Protein AF-0000000071492376 (afdb_homodimer)

Secondary structure (DSSP, 8-state):
----------------------BPPPEEEEEETT--EEE-----SS-EEEEEEEETTEEEEEEE--BTTBPPEEEESSGGGTTTEE--STT--EEE-S--GGG-EEEEEEEEETT-SS-EEEEEEEEEE----SS--------------SS------THHHHTTSTT--/----------------------BPPPEEEEEETT--EEE-----SS-EEEEEEEETTEEEEEEE--BTTBPPEEEESSGGGTTTEE--STT--EEE-S--GGG-EEEEEEEEETT-SS-EEEEEEEEEE----SS--------------SS------THHHHTTSTT--

Solvent-accessible surface area (backbone atoms only — not comparable to full-atom values): 20618 Å² total; per-residue (Å²): 133,82,78,76,76,76,77,77,76,76,78,75,72,75,71,74,69,75,67,72,63,55,63,50,74,76,40,80,44,74,32,41,54,60,33,60,41,75,47,87,48,86,76,68,101,51,75,58,35,19,40,37,35,26,48,71,90,40,71,46,36,42,30,34,60,59,50,95,91,42,76,57,46,74,46,52,31,44,62,89,43,53,88,29,56,43,58,92,51,95,58,61,29,42,34,44,36,67,33,44,67,85,64,40,43,44,36,36,40,36,41,27,31,78,89,42,93,56,44,42,33,42,36,33,38,38,44,46,38,71,74,53,57,87,82,77,50,76,75,80,70,73,76,70,82,66,75,62,71,87,74,84,81,74,75,81,66,75,61,72,74,62,57,71,68,63,70,67,128,132,85,77,76,77,76,78,78,76,76,77,76,73,77,72,72,67,73,68,71,64,55,63,50,73,77,41,81,46,75,31,41,54,61,33,60,42,74,47,88,46,87,75,68,94,58,71,59,36,19,40,37,34,26,47,70,89,41,71,46,36,43,31,33,62,59,50,95,90,41,77,57,48,74,46,53,30,45,62,90,44,52,89,30,55,43,59,93,51,96,56,62,28,41,34,44,37,65,33,44,67,84,65,39,44,44,37,35,40,38,39,28,31,77,89,44,94,55,43,41,32,42,38,32,39,38,44,44,38,72,74,52,59,85,85,76,50,76,80,78,72,75,77,70,82,63,77,61,73,87,70,85,82,75,77,82,70,76,62,73,72,63,59,71,70,64,71,69,130

Radius of gyration: 29.17 Å; Cα contacts (8 Å, |Δi|>4): 535; chains: 2; bounding box: 94×98×70 Å

Nearest PDB structures (foldseek):
  2pkd-assembly3_D  TM=8.563E-01  e=1.181E-10  Homo sapiens
  2ptu-assembly1_A  TM=7.817E-01  e=6.163E-07  Mus musculus
  5a2f-assembly1_A  TM=7.966E-01  e=3.540E-06  Homo sapiens
  6vrr-assembly1_A  TM=7.339E-01  e=1.060E-06  Homo sapiens
  8tgo-assembly1_C  TM=6.264E-01  e=3.899E-04  Homo sapiens

Organism: Tursiops truncatus (NCBI:txid9739)

Foldseek 3Di:
DPPPPPPPPPPPPPPVPLDPQAEDDEAEAEAEAQFKDWADADDDPAPWQKKWKDFPHHTAKIWGADDDPRHIDIDGPDPVQPVQWDQPDSRRTTMGGNDDQVSFGKMKMWIDGPVHPGTHMYMYGYGYDYPPDPDCPPCPPPPPPCPPDPDDPPPPPPVPVPPVPPPPD/DPPPPPPPPPPPPPPPPLDPQAEDDEAEAEAEAQFKDWADADDDPAPWQKKWKDFPHHTAKIWGADDDPRHIDIDGPDPVQPVQWDQPDSRRTTMGGNDDQVSFGKMKMWTDGPVHPGTHMYMYGYGYDYPPPPDCPPCPPPPPPCPPDPDDPPPPDPPPPPPPPPPPD

Sequence (338 aa):
MLSSTACFTFIFLLCQLTGPAACGVLKKLVGALGGSVNFPLNLSADPIDSIIWVFNTTTLVTIQPKLADKKALIIVTQHRNKERVNFPHEGYSLKLSKLKKNDSGVYRVEIHSSTLQDPLTQEYELRVYEHCTRGKCSKYTLFHCANTPKGGEIPLTAHVARHTKEIYPMLSSTACFTFIFLLCQLTGPAACGVLKKLVGALGGSVNFPLNLSADPIDSIIWVFNTTTLVTIQPKLADKKALIIVTQHRNKERVNFPHEGYSLKLSKLKKNDSGVYRVEIHSSTLQDPLTQEYELRVYEHCTRGKCSKYTLFHCANTPKGGEIPLTAHVARHTKEIYP

InterPro domains:
  IPR013106 Immunoglobulin V-set domain [PF07686] (29-128)
  IPR013783 Immunoglobulin-like fold [G3DSA:2.60.40.10] (25-131)
  IPR015631 CD2/SLAM family receptor [PTHR12080] (12-146)
  IPR036179 Immunoglobulin-like domain superfamily [SSF48726] (27-130)

Structure (mmCIF, N/CA/C/O backbone):
data_AF-0000000071492376-model_v1
#
loop_
_entity.id
_entity.type
_entity.pdbx_description
1 polymer 'SLAM family member 7 isoform X3'
#
loop_
_atom_site.group_PDB
_atom_site.id
_atom_site.type_symbol
_atom_site.label_atom_id
_atom_site.label_alt_id
_atom_site.label_comp_id
_atom_site.label_asym_id
_atom_site.label_entity_id
_atom_site.label_seq_id
_atom_site.pdbx_PDB_ins_code
_atom_site.Cartn_x
_atom_site.Cartn_y
_atom_site.Cartn_z
_atom_site.occupancy
_atom_site.B_iso_or_equiv
_atom_site.auth_seq_id
_atom_site.auth_comp_id
_atom_site.auth_asym_id
_atom_site.auth_atom_id
_atom_site.pdbx_PDB_model_num
ATOM 1 N N . MET A 1 1 ? -48.375 -24.734 -42.438 1 34.66 1 MET A N 1
ATOM 2 C CA . MET A 1 1 ? -47.375 -23.688 -42.406 1 34.66 1 MET A CA 1
ATOM 3 C C . MET A 1 1 ? -47.062 -23.297 -40.938 1 34.66 1 MET A C 1
ATOM 5 O O . MET A 1 1 ? -47.969 -22.812 -40.25 1 34.66 1 MET A O 1
ATOM 9 N N . LEU A 1 2 ? -46.25 -24.141 -40.281 1 42.12 2 LEU A N 1
ATOM 10 C CA . LEU A 1 2 ? -45.781 -24.078 -38.906 1 42.12 2 LEU A CA 1
ATOM 11 C C . LEU A 1 2 ? -45.094 -22.75 -38.625 1 42.12 2 LEU A C 1
ATOM 13 O O . LEU A 1 2 ? -44.156 -22.375 -39.312 1 42.12 2 LEU A O 1
ATOM 17 N N . SER A 1 3 ? -45.812 -21.734 -38.219 1 48.62 3 SER A N 1
ATOM 18 C CA . SER A 1 3 ? -45.312 -20.422 -37.781 1 48.62 3 SER A CA 1
ATOM 19 C C . SER A 1 3 ? -44.281 -20.578 -36.688 1 48.62 3 SER A C 1
ATOM 21 O O . SER A 1 3 ? -44.562 -21.172 -35.625 1 48.62 3 SER A O 1
ATOM 23 N N . SER A 1 4 ? -43.031 -20.875 -37.062 1 48.97 4 SER A N 1
ATOM 24 C CA . SER A 1 4 ? -41.906 -20.875 -36.156 1 48.97 4 SER A CA 1
ATOM 25 C C . SER A 1 4 ? -41.812 -19.578 -35.375 1 48.97 4 SER A C 1
ATOM 27 O O . SER A 1 4 ? -41.688 -18.5 -35.938 1 48.97 4 SER A O 1
ATOM 29 N N . THR A 1 5 ? -42.594 -19.438 -34.312 1 50.69 5 THR A N 1
ATOM 30 C CA . THR A 1 5 ? -42.375 -18.344 -33.375 1 50.69 5 THR A CA 1
ATOM 31 C C . THR A 1 5 ? -40.938 -18.312 -32.875 1 50.69 5 THR A C 1
ATOM 33 O O . THR A 1 5 ? -40.469 -19.266 -32.281 1 50.69 5 THR A O 1
ATOM 36 N N . ALA A 1 6 ? -40 -17.688 -33.625 1 48.97 6 ALA A N 1
ATOM 37 C CA . ALA A 1 6 ? -38.656 -17.391 -33.188 1 48.97 6 ALA A CA 1
ATOM 38 C C . ALA A 1 6 ? -38.656 -16.656 -31.844 1 48.97 6 ALA A C 1
ATOM 40 O O . ALA A 1 6 ? -39.25 -15.594 -31.703 1 48.97 6 ALA A O 1
ATOM 41 N N . CYS A 1 7 ? -38.688 -17.406 -30.719 1 47.62 7 CYS A N 1
ATOM 42 C CA . CYS A 1 7 ? -38.469 -16.844 -29.391 1 47.62 7 CYS A CA 1
ATOM 43 C C . CYS A 1 7 ? -37.188 -16.031 -29.344 1 47.62 7 CYS A C 1
ATOM 45 O O . CYS A 1 7 ? -36.094 -16.547 -29.562 1 47.62 7 CYS A O 1
ATOM 47 N N . PHE A 1 8 ? -37.156 -14.734 -29.75 1 45.72 8 PHE A N 1
ATOM 48 C CA . PHE A 1 8 ? -36.094 -13.797 -29.516 1 45.72 8 PHE A CA 1
ATOM 49 C C . PHE A 1 8 ? -35.688 -13.797 -28.047 1 45.72 8 PHE A C 1
ATOM 51 O O . PHE A 1 8 ? -36.406 -13.312 -27.188 1 45.72 8 PHE A O 1
ATOM 58 N N . THR A 1 9 ? -34.938 -14.82 -27.625 1 48.5 9 THR A N 1
ATOM 59 C CA . THR A 1 9 ? -34.312 -14.719 -26.312 1 48.5 9 THR A CA 1
ATOM 60 C C . THR A 1 9 ? -33.469 -13.461 -26.219 1 48.5 9 THR A C 1
ATOM 62 O O . THR A 1 9 ? -32.562 -13.258 -27.031 1 48.5 9 THR A O 1
ATOM 65 N N . PHE A 1 10 ? -33.969 -12.312 -25.766 1 44.69 10 PHE A N 1
ATOM 66 C CA . PHE A 1 10 ? -33.219 -11.141 -25.359 1 44.69 10 PHE A CA 1
ATOM 67 C C . PHE A 1 10 ? -32.094 -11.516 -24.391 1 44.69 10 PHE A C 1
ATOM 69 O O . PHE A 1 10 ? -32.375 -11.938 -23.266 1 44.69 10 PHE A O 1
ATOM 76 N N . ILE A 1 11 ? -30.938 -11.906 -24.891 1 48.88 11 ILE A N 1
ATOM 77 C CA . ILE A 1 11 ? -29.75 -12.031 -24.062 1 48.88 11 ILE A CA 1
ATOM 78 C C . ILE A 1 11 ? -29.484 -10.703 -23.344 1 48.88 11 ILE A C 1
ATOM 80 O O . ILE A 1 11 ? -29.172 -9.695 -23.984 1 48.88 11 ILE A O 1
ATOM 84 N N . PHE A 1 12 ? -30.203 -10.359 -22.266 1 43.66 12 PHE A N 1
ATOM 85 C CA . PHE A 1 12 ? -29.781 -9.297 -21.375 1 43.66 12 PHE A CA 1
ATOM 86 C C . PHE A 1 12 ? -28.312 -9.445 -20.984 1 43.66 12 PHE A C 1
ATOM 88 O O . PHE A 1 12 ? -27.969 -10.328 -20.203 1 43.66 12 PHE A O 1
ATOM 95 N N . LEU A 1 13 ? -27.406 -9.039 -21.906 1 46.25 13 LEU A N 1
ATOM 96 C CA . LEU A 1 13 ? -26.047 -8.805 -21.438 1 46.25 13 LEU A CA 1
ATOM 97 C C . LEU A 1 13 ? -26.031 -7.859 -20.25 1 46.25 13 LEU A C 1
ATOM 99 O O . LEU A 1 13 ? -26.344 -6.676 -20.375 1 46.25 13 LEU A O 1
ATOM 103 N N . LEU A 1 14 ? -26.359 -8.281 -19.062 1 44.62 14 LEU A N 1
ATOM 104 C CA . LEU A 1 14 ? -26.047 -7.512 -17.859 1 44.62 14 LEU A CA 1
ATOM 105 C C . LEU A 1 14 ? -24.672 -6.875 -17.969 1 44.62 14 LEU A C 1
ATOM 107 O O . LEU A 1 14 ? -23.656 -7.551 -17.797 1 44.62 14 LEU A O 1
ATOM 111 N N . CYS A 1 15 ? -24.453 -5.934 -18.922 1 42.88 15 CYS A N 1
ATOM 112 C CA . CYS A 1 15 ? -23.281 -5.078 -18.719 1 42.88 15 CYS A CA 1
ATOM 113 C C . CYS A 1 15 ? -23.172 -4.621 -17.281 1 42.88 15 CYS A C 1
ATOM 115 O O . CYS A 1 15 ? -23.984 -3.82 -16.812 1 42.88 15 CYS A O 1
ATOM 117 N N . GLN A 1 16 ? -22.828 -5.441 -16.359 1 42.94 16 GLN A N 1
ATOM 118 C CA . GLN A 1 16 ? -22.406 -4.875 -15.07 1 42.94 16 GLN A CA 1
ATOM 119 C C . GLN A 1 16 ? -21.547 -3.631 -15.273 1 42.94 16 GLN A C 1
ATOM 121 O O . GLN A 1 16 ? -20.406 -3.729 -15.703 1 42.94 16 GLN A O 1
ATOM 126 N N . LEU A 1 17 ? -22.062 -2.557 -15.758 1 40.53 17 LEU A N 1
ATOM 127 C CA . LEU A 1 17 ? -21.359 -1.288 -15.562 1 40.53 17 LEU A CA 1
ATOM 128 C C . LEU A 1 17 ? -20.75 -1.206 -14.172 1 40.53 17 LEU A C 1
ATOM 130 O O . LEU A 1 17 ? -21.484 -1.079 -13.18 1 40.53 17 LEU A O 1
ATOM 134 N N . THR A 1 18 ? -19.688 -1.974 -13.867 1 46.44 18 THR A N 1
ATOM 135 C CA . THR A 1 18 ? -18.969 -1.556 -12.672 1 46.44 18 THR A CA 1
ATOM 136 C C . THR A 1 18 ? -18.984 -0.036 -12.539 1 46.44 18 THR A C 1
ATOM 138 O O . THR A 1 18 ? -18.594 0.681 -13.461 1 46.44 18 THR A O 1
ATOM 141 N N . GLY A 1 19 ? -19.969 0.499 -11.992 1 46.56 19 GLY A N 1
ATOM 142 C CA . GLY A 1 19 ? -19.953 1.917 -11.664 1 46.56 19 GLY A CA 1
ATOM 143 C C . GLY A 1 19 ? -18.578 2.441 -11.32 1 46.56 19 GLY A C 1
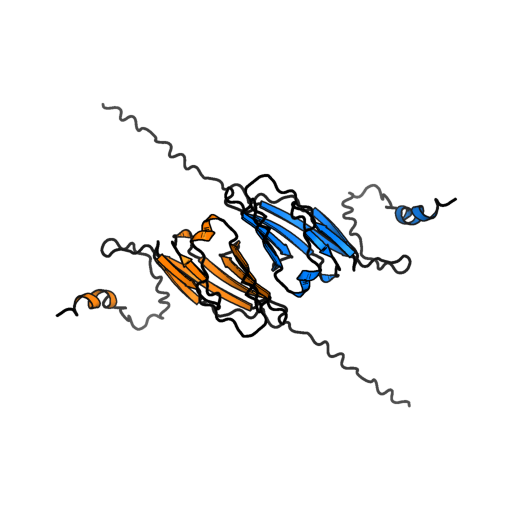ATOM 144 O O . GLY A 1 19 ? -17.672 1.668 -10.969 1 46.56 19 GLY A O 1
ATOM 145 N N . PRO A 1 20 ? -18.141 3.615 -11.836 1 49.91 20 PRO A N 1
ATOM 146 C CA . PRO A 1 20 ? -16.844 4.25 -11.594 1 49.91 20 PRO A CA 1
ATOM 147 C C . PRO A 1 20 ? -16.406 4.145 -10.133 1 49.91 20 PRO A C 1
ATOM 149 O O . PRO A 1 20 ? -17.25 4.059 -9.234 1 49.91 20 PRO A O 1
ATOM 152 N N . ALA A 1 21 ? -15.18 3.68 -9.867 1 61.19 21 ALA A N 1
ATOM 153 C CA . ALA A 1 21 ? -14.562 3.916 -8.57 1 61.19 21 ALA A CA 1
ATOM 154 C C . ALA A 1 21 ? -15.062 5.219 -7.953 1 61.19 21 ALA A C 1
ATOM 156 O O . ALA A 1 21 ? -15.141 6.246 -8.633 1 61.19 21 ALA A O 1
ATOM 157 N N . ALA A 1 22 ? -16.031 5.117 -7 1 75.31 22 ALA A N 1
ATOM 158 C CA . ALA A 1 22 ? -16.609 6.285 -6.336 1 75.31 22 ALA A CA 1
ATOM 159 C C . ALA A 1 22 ? -15.516 7.141 -5.695 1 75.31 22 ALA A C 1
ATOM 161 O O . ALA A 1 22 ? -14.766 6.664 -4.84 1 75.31 22 ALA A O 1
ATOM 162 N N . CYS A 1 23 ? -15.109 8.203 -6.418 1 79.5 23 CYS A N 1
ATOM 163 C CA . CYS A 1 23 ? -14.148 9.172 -5.91 1 79.5 23 CYS A CA 1
ATOM 164 C C . CYS A 1 23 ? -14.859 10.406 -5.355 1 79.5 23 CYS A C 1
ATOM 166 O O . CYS A 1 23 ? -15.719 10.984 -6.023 1 79.5 23 CYS A O 1
ATOM 168 N N . GLY A 1 24 ? -14.586 10.656 -4.059 1 85.38 24 GLY A N 1
ATOM 169 C CA . GLY A 1 24 ? -15.117 11.867 -3.447 1 85.38 24 GLY A CA 1
ATOM 170 C C . GLY A 1 24 ? -14.57 13.141 -4.059 1 85.38 24 GLY A C 1
ATOM 171 O O . GLY A 1 24 ? -13.609 13.102 -4.828 1 85.38 24 GLY A O 1
ATOM 172 N N . VAL A 1 25 ? -15.25 14.227 -3.791 1 90.56 25 VAL A N 1
ATOM 173 C CA . VAL A 1 25 ? -14.805 15.547 -4.227 1 90.56 25 VAL A CA 1
ATOM 174 C C . VAL A 1 25 ? -13.484 15.891 -3.553 1 90.56 25 VAL A C 1
ATOM 176 O O . VAL A 1 25 ? -13.273 15.586 -2.375 1 90.56 25 VAL A O 1
ATOM 179 N N . LEU A 1 26 ? -12.648 16.5 -4.316 1 96.5 26 LEU A N 1
ATOM 180 C CA . LEU A 1 26 ? -11.352 16.922 -3.801 1 96.5 26 LEU A CA 1
ATOM 181 C C . LEU A 1 26 ? -11.508 17.875 -2.627 1 96.5 26 LEU A C 1
ATOM 183 O O . LEU A 1 26 ? -12.266 18.859 -2.713 1 96.5 26 LEU A O 1
ATOM 187 N N . LYS A 1 27 ? -10.891 17.578 -1.521 1 97.31 27 LYS A N 1
ATOM 188 C CA . LYS A 1 27 ? -10.867 18.469 -0.354 1 97.31 27 LYS A CA 1
ATOM 189 C C . LYS A 1 27 ? -9.531 19.203 -0.248 1 97.31 27 LYS A C 1
ATOM 191 O O . LYS A 1 27 ? -8.469 18.594 -0.35 1 97.31 27 LYS A O 1
ATOM 196 N N . LYS A 1 28 ? -9.562 20.5 -0.079 1 97.5 28 LYS A N 1
ATOM 197 C CA . LYS A 1 28 ? -8.359 21.312 0.07 1 97.5 28 LYS A CA 1
ATOM 198 C C . LYS A 1 28 ? -8.039 21.562 1.543 1 97.5 28 LYS A C 1
ATOM 200 O O . LYS A 1 28 ? -8.922 21.891 2.328 1 97.5 28 LYS A O 1
ATOM 205 N N . LEU A 1 29 ? -6.773 21.391 1.893 1 98.44 29 LEU A N 1
ATOM 206 C CA . LEU A 1 29 ? -6.281 21.562 3.254 1 98.44 29 LEU A CA 1
ATOM 207 C C . LEU A 1 29 ? -5.078 22.5 3.275 1 98.44 29 LEU A C 1
ATOM 209 O O . LEU A 1 29 ? -4.328 22.594 2.299 1 98.44 29 LEU A O 1
ATOM 213 N N . VAL A 1 30 ? -4.98 23.234 4.359 1 97.06 30 VAL A N 1
ATOM 214 C CA . VAL A 1 30 ? -3.846 24.125 4.566 1 97.06 30 VAL A CA 1
ATOM 215 C C . VAL A 1 30 ? -3.191 23.828 5.914 1 97.06 30 VAL A C 1
ATOM 217 O O . VAL A 1 30 ? -3.881 23.609 6.91 1 97.06 30 VAL A O 1
ATOM 220 N N . GLY A 1 31 ? -1.856 23.734 5.859 1 96.94 31 GLY A N 1
ATOM 221 C CA . GLY A 1 31 ? -1.104 23.531 7.086 1 96.94 31 GLY A CA 1
ATOM 222 C C . GLY A 1 31 ? 0.075 24.469 7.23 1 96.94 31 GLY A C 1
ATOM 223 O O . GLY A 1 31 ? 0.606 24.969 6.234 1 96.94 31 GLY A O 1
ATOM 224 N N . ALA A 1 32 ? 0.455 24.719 8.516 1 95.94 32 ALA A N 1
ATOM 225 C CA . ALA A 1 32 ? 1.638 25.516 8.812 1 95.94 32 ALA A CA 1
ATOM 226 C C . ALA A 1 32 ? 2.865 24.641 9.016 1 95.94 32 ALA A C 1
ATOM 228 O O . ALA A 1 32 ? 2.773 23.562 9.609 1 95.94 32 ALA A O 1
ATOM 229 N N . LEU A 1 33 ? 3.998 25.219 8.539 1 96.62 33 LEU A N 1
ATOM 230 C CA . LEU A 1 33 ? 5.258 24.531 8.797 1 96.62 33 LEU A CA 1
ATOM 231 C C . LEU A 1 33 ? 5.406 24.203 10.281 1 96.62 33 LEU A C 1
ATOM 233 O O . LEU A 1 33 ? 5.145 25.047 11.133 1 96.62 33 LEU A O 1
ATOM 237 N N . GLY A 1 34 ? 5.742 22.938 10.586 1 96.81 34 GLY A N 1
ATOM 238 C CA . GLY A 1 34 ? 5.945 22.531 11.969 1 96.81 34 GLY A CA 1
ATOM 239 C C . GLY A 1 34 ? 4.652 22.172 12.672 1 96.81 34 GLY A C 1
ATOM 240 O O . GLY A 1 34 ? 4.68 21.594 13.766 1 96.81 34 GLY A O 1
ATOM 241 N N . GLY A 1 35 ? 3.496 22.453 12.094 1 97.31 35 GLY A N 1
ATOM 242 C CA . GLY A 1 35 ? 2.193 22.172 12.68 1 97.31 35 GLY A CA 1
ATOM 243 C C . GLY A 1 35 ? 1.648 20.812 12.289 1 97.31 35 GLY A C 1
ATOM 244 O O . GLY A 1 35 ? 2.412 19.906 11.961 1 97.31 35 GLY A O 1
ATOM 245 N N . SER A 1 36 ? 0.328 20.609 12.508 1 98.12 36 SER A N 1
ATOM 246 C CA . SER A 1 36 ? -0.341 19.359 12.164 1 98.12 36 SER A CA 1
ATOM 247 C C . SER A 1 36 ? -1.59 19.609 11.328 1 98.12 36 SER A C 1
ATOM 249 O O . SER A 1 36 ? -2.113 20.719 11.305 1 98.12 36 SER A O 1
ATOM 251 N N . VAL A 1 37 ? -1.961 18.672 10.57 1 98.44 37 VAL A N 1
ATOM 252 C CA . VAL A 1 37 ? -3.184 18.734 9.781 1 98.44 37 VAL A CA 1
ATOM 253 C C . VAL A 1 37 ? -3.945 17.422 9.891 1 98.44 37 VAL A C 1
ATOM 255 O O . VAL A 1 37 ? -3.338 16.359 9.992 1 98.44 37 VAL A O 1
ATOM 258 N N . ASN A 1 38 ? -5.301 17.484 9.898 1 98.44 38 ASN A N 1
ATOM 259 C CA . ASN A 1 38 ? -6.18 16.328 9.875 1 98.44 38 ASN A CA 1
ATOM 260 C C . ASN A 1 38 ? -6.777 16.109 8.492 1 98.44 38 ASN A C 1
ATOM 262 O O . ASN A 1 38 ? -7.211 17.047 7.836 1 98.44 38 ASN A O 1
ATOM 266 N N . PHE A 1 39 ? -6.711 14.93 8.055 1 98.38 39 PHE A N 1
ATOM 267 C CA . PHE A 1 39 ? -7.418 14.484 6.855 1 98.38 39 PHE A CA 1
ATOM 268 C C . PHE A 1 39 ? -8.688 13.734 7.227 1 98.38 39 PHE A C 1
ATOM 270 O O . PHE A 1 39 ? -8.648 12.539 7.531 1 98.38 39 PHE A O 1
ATOM 277 N N . PRO A 1 40 ? -9.812 14.43 7.156 1 96.94 40 PRO A N 1
ATOM 278 C CA . PRO A 1 40 ? -11.039 13.805 7.66 1 96.94 40 PRO A CA 1
ATOM 279 C C . PRO A 1 40 ? -11.508 12.648 6.785 1 96.94 40 PRO A C 1
ATOM 281 O O . PRO A 1 40 ? -11.492 12.75 5.555 1 96.94 40 PRO A O 1
ATOM 284 N N . LEU A 1 41 ? -11.82 11.57 7.426 1 95.12 41 LEU A N 1
ATOM 285 C CA . LEU A 1 41 ? -12.352 10.398 6.746 1 95.12 41 LEU A CA 1
ATOM 286 C C . LEU A 1 41 ? -13.68 9.977 7.352 1 95.12 41 LEU A C 1
ATOM 288 O O . LEU A 1 41 ? -13.797 9.836 8.57 1 95.12 41 LEU A O 1
ATOM 292 N N . ASN A 1 42 ? -14.688 9.906 6.496 1 88.81 42 ASN A N 1
ATOM 293 C CA . ASN A 1 42 ? -15.984 9.367 6.898 1 88.81 42 ASN A CA 1
ATOM 294 C C . ASN A 1 42 ? -16.172 7.938 6.395 1 88.81 42 ASN A C 1
ATOM 296 O O . ASN A 1 42 ? -16.453 7.727 5.215 1 88.81 42 ASN A O 1
ATOM 300 N N . LEU A 1 43 ? -15.93 6.977 7.309 1 87.88 43 LEU A N 1
ATOM 301 C CA . LEU A 1 43 ? -16.047 5.578 6.922 1 87.88 43 LEU A CA 1
ATOM 302 C C . LEU A 1 43 ? -17.5 5.109 7.02 1 87.88 43 LEU A C 1
ATOM 304 O O . LEU A 1 43 ? -18.203 5.453 7.973 1 87.88 43 LEU A O 1
ATOM 308 N N . SER A 1 44 ? -18 4.691 5.957 1 77.69 44 SER A N 1
ATOM 309 C CA . SER A 1 44 ? -19.328 4.09 6.004 1 77.69 44 SER A CA 1
ATOM 310 C C . SER A 1 44 ? -19.266 2.662 6.527 1 77.69 44 SER A C 1
ATOM 312 O O . SER A 1 44 ? -18.203 2.043 6.551 1 77.69 44 SER A O 1
ATOM 314 N N . ALA A 1 45 ? -20.469 2.143 7.082 1 63.84 45 ALA A N 1
ATOM 315 C CA . ALA A 1 45 ? -20.625 0.864 7.77 1 63.84 45 ALA A CA 1
ATOM 316 C C . ALA A 1 45 ? -20.453 -0.303 6.801 1 63.84 45 ALA A C 1
ATOM 318 O O . ALA A 1 45 ? -21.328 -0.555 5.965 1 63.84 45 ALA A O 1
ATOM 319 N N . ASP A 1 46 ? -19.453 -0.464 6.215 1 75.88 46 ASP A N 1
ATOM 320 C CA . ASP A 1 46 ? -19.156 -1.684 5.473 1 75.88 46 ASP A CA 1
ATOM 321 C C . ASP A 1 46 ? -17.906 -2.363 6.008 1 75.88 46 ASP A C 1
ATOM 323 O O . ASP A 1 46 ? -17.047 -1.711 6.609 1 75.88 46 ASP A O 1
ATOM 327 N N . PRO A 1 47 ? -18.109 -3.773 6.031 1 87.81 47 PRO A N 1
ATOM 328 C CA . PRO A 1 47 ? -16.828 -4.375 6.414 1 87.81 47 PRO A CA 1
ATOM 329 C C . PRO A 1 47 ? -15.656 -3.836 5.598 1 87.81 47 PRO A C 1
ATOM 331 O O . PRO A 1 47 ? -15.711 -3.822 4.367 1 87.81 47 PRO A O 1
ATOM 334 N N . ILE A 1 48 ? -14.836 -3.252 6.242 1 94.06 48 ILE A N 1
ATOM 335 C CA . ILE A 1 48 ? -13.648 -2.697 5.605 1 94.06 48 ILE A CA 1
ATOM 336 C C . ILE A 1 48 ? -12.484 -3.68 5.734 1 94.06 48 ILE A C 1
ATOM 338 O O . ILE A 1 48 ? -12.156 -4.113 6.84 1 94.06 48 ILE A O 1
ATOM 342 N N . ASP A 1 49 ? -11.953 -4.043 4.547 1 96.56 49 ASP A N 1
ATOM 343 C CA . ASP A 1 49 ? -10.789 -4.934 4.539 1 96.56 49 ASP A CA 1
ATOM 344 C C . ASP A 1 49 ? -9.516 -4.176 4.902 1 96.56 49 ASP A C 1
ATOM 346 O O . ASP A 1 49 ? -8.727 -4.637 5.723 1 96.56 49 ASP A O 1
ATOM 350 N N . SER A 1 50 ? -9.297 -3.049 4.277 1 97.38 50 SER A N 1
ATOM 351 C CA . SER A 1 50 ? -8.109 -2.248 4.547 1 97.38 50 SER A CA 1
ATOM 352 C C . SER A 1 50 ? -8.305 -0.802 4.105 1 97.38 50 SER A C 1
ATOM 354 O O . SER A 1 50 ? -9.211 -0.503 3.324 1 97.38 50 SER A O 1
ATOM 356 N N . ILE A 1 51 ? -7.574 0.043 4.672 1 97.56 51 ILE A N 1
ATOM 357 C CA . ILE A 1 51 ? -7.492 1.455 4.316 1 97.56 51 ILE A CA 1
ATOM 358 C C . ILE A 1 51 ? -6.055 1.805 3.934 1 97.56 51 ILE A C 1
ATOM 360 O O . ILE A 1 51 ? -5.121 1.552 4.703 1 97.56 51 ILE A O 1
ATOM 364 N N . ILE A 1 52 ? -5.863 2.393 2.748 1 98.5 52 ILE A N 1
ATOM 365 C CA . ILE A 1 52 ? -4.523 2.727 2.277 1 98.5 52 ILE A CA 1
ATOM 366 C C . ILE A 1 52 ? -4.449 4.215 1.952 1 98.5 52 ILE A C 1
ATOM 368 O O . ILE A 1 52 ? -5.234 4.723 1.151 1 98.5 52 ILE A O 1
ATOM 372 N N . TRP A 1 53 ? -3.525 4.906 2.617 1 98.5 53 TRP A N 1
ATOM 373 C CA . TRP A 1 53 ? -3.23 6.297 2.301 1 98.5 53 TRP A CA 1
ATOM 374 C C . TRP A 1 53 ? -2.035 6.402 1.361 1 98.5 53 TRP A C 1
ATOM 376 O O . TRP A 1 53 ? -1.002 5.766 1.587 1 98.5 53 TRP A O 1
ATOM 386 N N . VAL A 1 54 ? -2.24 7.191 0.359 1 98.25 54 VAL A N 1
ATOM 387 C CA . VAL A 1 54 ? -1.2 7.402 -0.642 1 98.25 54 VAL A CA 1
ATOM 388 C C . VAL A 1 54 ? -0.882 8.891 -0.751 1 98.25 54 VAL A C 1
ATOM 390 O O . VAL A 1 54 ? -1.789 9.719 -0.848 1 98.25 54 VAL A O 1
ATOM 393 N N . PHE A 1 55 ? 0.352 9.211 -0.616 1 98.5 55 PHE A N 1
ATOM 394 C CA . PHE A 1 55 ? 0.836 10.57 -0.861 1 98.5 55 PHE A CA 1
ATOM 395 C C . PHE A 1 55 ? 1.513 10.664 -2.223 1 98.5 55 PHE A C 1
ATOM 397 O O . PHE A 1 55 ? 2.555 10.047 -2.449 1 98.5 55 PHE A O 1
ATOM 404 N N . ASN A 1 56 ? 0.864 11.453 -3.08 1 95.88 56 ASN A N 1
ATOM 405 C CA . ASN A 1 56 ? 1.247 11.492 -4.488 1 95.88 56 ASN A CA 1
ATOM 406 C C . ASN A 1 56 ? 1.256 10.094 -5.102 1 95.88 56 ASN A C 1
ATOM 408 O O . ASN A 1 56 ? 0.201 9.484 -5.273 1 95.88 56 ASN A O 1
ATOM 412 N N . THR A 1 57 ? 2.355 9.398 -5.246 1 92.5 57 THR A N 1
ATOM 413 C CA . THR A 1 57 ? 2.408 8.07 -5.844 1 92.5 57 THR A CA 1
ATOM 414 C C . THR A 1 57 ? 2.943 7.051 -4.844 1 92.5 57 THR A C 1
ATOM 416 O O . THR A 1 57 ? 3.031 5.859 -5.148 1 92.5 57 THR A O 1
ATOM 419 N N . THR A 1 58 ? 3.244 7.516 -3.688 1 94.62 58 THR A N 1
ATOM 420 C CA . THR A 1 58 ? 3.881 6.648 -2.703 1 94.62 58 THR A CA 1
ATOM 421 C C . THR A 1 58 ? 2.904 6.289 -1.586 1 94.62 58 THR A C 1
ATOM 423 O O . THR A 1 58 ? 2.236 7.168 -1.033 1 94.62 58 THR A O 1
ATOM 426 N N . THR A 1 59 ? 2.844 5 -1.315 1 98.19 59 THR A N 1
ATOM 427 C CA . THR A 1 59 ? 2.043 4.578 -0.171 1 98.19 59 THR A CA 1
ATOM 428 C C . THR A 1 59 ? 2.617 5.145 1.126 1 98.19 59 THR A C 1
ATOM 430 O O . THR A 1 59 ? 3.814 5.012 1.391 1 98.19 59 THR A O 1
ATOM 433 N N . LEU A 1 60 ? 1.803 5.82 1.911 1 98.56 60 LEU A N 1
ATOM 434 C CA . LEU A 1 60 ? 2.205 6.438 3.172 1 98.56 60 LEU A CA 1
ATOM 435 C C . LEU A 1 60 ? 1.938 5.5 4.344 1 98.56 60 LEU A C 1
ATOM 437 O O . LEU A 1 60 ? 2.82 5.266 5.172 1 98.56 60 LEU A O 1
ATOM 441 N N . VAL A 1 61 ? 0.75 4.957 4.441 1 98.75 61 VAL A N 1
ATOM 442 C CA . VAL A 1 61 ? 0.351 4.094 5.551 1 98.75 61 VAL A CA 1
ATOM 443 C C . VAL A 1 61 ? -0.722 3.113 5.082 1 98.75 61 VAL A C 1
ATOM 445 O O . VAL A 1 61 ? -1.565 3.457 4.25 1 98.75 61 VAL A O 1
ATOM 448 N N . THR A 1 62 ? -0.722 1.87 5.508 1 98.88 62 THR A N 1
ATOM 449 C CA . THR A 1 62 ? -1.733 0.84 5.297 1 98.88 62 THR A CA 1
ATOM 450 C C . THR A 1 62 ? -2.332 0.389 6.625 1 98.88 62 THR A C 1
ATOM 452 O O . THR A 1 62 ? -1.602 0.12 7.582 1 98.88 62 THR A O 1
ATOM 455 N N . ILE A 1 63 ? -3.633 0.311 6.648 1 98.25 63 ILE A N 1
ATOM 456 C CA . ILE A 1 63 ? -4.34 -0.007 7.883 1 98.25 63 ILE A CA 1
ATOM 457 C C . ILE A 1 63 ? -5.27 -1.196 7.652 1 98.25 63 ILE A C 1
ATOM 459 O O . ILE A 1 63 ? -6 -1.239 6.66 1 98.25 63 ILE A O 1
ATOM 463 N N . GLN A 1 64 ? -5.184 -2.182 8.477 1 97.25 64 GLN A N 1
ATOM 464 C CA . GLN A 1 64 ? -6.266 -3.143 8.672 1 97.25 64 GLN A CA 1
ATOM 465 C C . GLN A 1 64 ? -7.102 -2.789 9.898 1 97.25 64 GLN A C 1
ATOM 467 O O . GLN A 1 64 ? -6.641 -2.941 11.031 1 97.25 64 GLN A O 1
ATOM 472 N N . PRO A 1 65 ? -8.336 -2.299 9.633 1 95.56 65 PRO A N 1
ATOM 473 C CA . PRO A 1 65 ? -9.148 -1.842 10.766 1 95.56 65 PRO A CA 1
ATOM 474 C C . PRO A 1 65 ? -9.391 -2.938 11.805 1 95.56 65 PRO A C 1
ATOM 476 O O . PRO A 1 65 ? -9.258 -4.125 11.492 1 95.56 65 PRO A O 1
ATOM 479 N N . LYS A 1 66 ? -9.672 -2.486 12.977 1 92 66 LYS A N 1
ATOM 480 C CA . LYS A 1 66 ? -10.008 -3.393 14.07 1 92 66 LYS A CA 1
ATOM 481 C C . LYS A 1 66 ? -11.203 -4.266 13.719 1 92 66 LYS A C 1
ATOM 483 O O . LYS A 1 66 ? -12.18 -3.787 13.133 1 92 66 LYS A O 1
ATOM 488 N N . LEU A 1 67 ? -10.945 -5.523 13.984 1 83.88 67 LEU A N 1
ATOM 489 C CA . LEU A 1 67 ? -12.062 -6.461 13.875 1 83.88 67 LEU A CA 1
ATOM 490 C C . LEU A 1 67 ? -12.438 -7.016 15.242 1 83.88 67 LEU A C 1
ATOM 492 O O . LEU A 1 67 ? -11.602 -7.586 15.938 1 83.88 67 LEU A O 1
ATOM 496 N N . ALA A 1 68 ? -13.711 -6.832 15.547 1 83.25 68 ALA A N 1
ATOM 497 C CA . ALA A 1 68 ? -14.219 -7.387 16.797 1 83.25 68 ALA A CA 1
ATOM 498 C C . ALA A 1 68 ? -13.25 -7.141 17.938 1 83.25 68 ALA A C 1
ATOM 500 O O . ALA A 1 68 ? -13.039 -5.996 18.359 1 83.25 68 ALA A O 1
ATOM 501 N N . ASP A 1 69 ? -12.484 -8.188 18.328 1 84.81 69 ASP A N 1
ATOM 502 C CA . ASP A 1 69 ? -11.633 -8.102 19.516 1 84.81 69 ASP A CA 1
ATOM 503 C C . ASP A 1 69 ? -10.164 -7.938 19.141 1 84.81 69 ASP A C 1
ATOM 505 O O . ASP A 1 69 ? -9.289 -7.973 20 1 84.81 69 ASP A O 1
ATOM 509 N N . LYS A 1 70 ? -9.891 -7.758 17.922 1 89.12 70 LYS A N 1
ATOM 510 C CA . LYS A 1 70 ? -8.508 -7.613 17.484 1 89.12 70 LYS A CA 1
ATOM 511 C C . LYS A 1 70 ? -8.164 -6.145 17.234 1 89.12 70 LYS A C 1
ATOM 513 O O . LYS A 1 70 ? -8.984 -5.391 16.703 1 89.12 70 LYS A O 1
ATOM 518 N N . LYS A 1 71 ? -7.008 -5.77 17.672 1 93.44 71 LYS A N 1
ATOM 519 C CA . LYS A 1 71 ? -6.531 -4.406 17.453 1 93.44 71 LYS A CA 1
ATOM 520 C C . LYS A 1 71 ? -6.262 -4.156 15.977 1 93.44 71 LYS A C 1
ATOM 522 O O . LYS A 1 71 ? -6.031 -5.094 15.211 1 93.44 71 LYS A O 1
ATOM 527 N N . ALA A 1 72 ? -6.395 -2.908 15.641 1 95.62 72 ALA A N 1
ATOM 528 C CA . ALA A 1 72 ? -6.047 -2.525 14.273 1 95.62 72 ALA A CA 1
ATOM 529 C C . ALA A 1 72 ? -4.566 -2.75 13.992 1 95.62 72 ALA A C 1
ATOM 531 O O . ALA A 1 72 ? -3.73 -2.592 14.891 1 95.62 72 ALA A O 1
ATOM 532 N N . LEU A 1 73 ? -4.211 -3.17 12.852 1 97.06 73 LEU A N 1
ATOM 533 C CA . LEU A 1 73 ? -2.834 -3.197 12.375 1 97.06 73 LEU A CA 1
ATOM 534 C C . LEU A 1 73 ? -2.531 -1.971 11.516 1 97.06 73 LEU A C 1
ATOM 536 O O . LEU A 1 73 ? -3.281 -1.654 10.594 1 97.06 73 LEU A O 1
ATOM 540 N N . ILE A 1 74 ? -1.53 -1.325 11.883 1 97.94 74 ILE A N 1
ATOM 541 C CA . ILE A 1 74 ? -1.135 -0.129 11.148 1 97.94 74 ILE A CA 1
ATOM 542 C C . ILE A 1 74 ? 0.333 -0.238 10.742 1 97.94 74 ILE A C 1
ATOM 544 O O . ILE A 1 74 ? 1.207 -0.439 11.586 1 97.94 74 ILE A O 1
ATOM 548 N N . ILE A 1 75 ? 0.602 -0.121 9.445 1 98.5 75 ILE A N 1
ATOM 549 C CA . ILE A 1 75 ? 1.964 -0.127 8.922 1 98.5 75 ILE A CA 1
ATOM 550 C C . ILE A 1 75 ? 2.268 1.215 8.258 1 98.5 75 ILE A C 1
ATOM 552 O O . ILE A 1 75 ? 1.679 1.554 7.23 1 98.5 75 ILE A O 1
ATOM 556 N N . VAL A 1 76 ? 3.156 1.917 8.875 1 98.69 76 VAL A N 1
ATOM 557 C CA . VAL A 1 76 ? 3.695 3.117 8.242 1 98.69 76 VAL A CA 1
ATOM 558 C C . VAL A 1 76 ? 4.859 2.742 7.332 1 98.69 76 VAL A C 1
ATOM 560 O O . VAL A 1 76 ? 5.836 2.135 7.777 1 98.69 76 VAL A O 1
ATOM 563 N N . THR A 1 77 ? 4.844 3.129 6.086 1 98.31 77 THR A N 1
ATOM 564 C CA . THR A 1 77 ? 5.684 2.604 5.02 1 98.31 77 THR A CA 1
ATOM 565 C C . THR A 1 77 ? 7.148 2.959 5.258 1 98.31 77 THR A C 1
ATOM 567 O O . THR A 1 77 ? 8.031 2.119 5.082 1 98.31 77 THR A O 1
ATOM 570 N N . GLN A 1 78 ? 7.387 4.203 5.547 1 97.44 78 GLN A N 1
ATOM 571 C CA . GLN A 1 78 ? 8.758 4.676 5.746 1 97.44 78 GLN A CA 1
ATOM 572 C C . GLN A 1 78 ? 8.992 5.078 7.199 1 97.44 78 GLN A C 1
ATOM 574 O O . GLN A 1 78 ? 8.156 5.754 7.805 1 97.44 78 GLN A O 1
ATOM 579 N N . HIS A 1 79 ? 10.078 4.68 7.746 1 96.62 79 HIS A N 1
ATOM 580 C CA . HIS A 1 79 ? 10.422 4.914 9.148 1 96.62 79 HIS A CA 1
ATOM 581 C C . HIS A 1 79 ? 10.344 6.398 9.492 1 96.62 79 HIS A C 1
ATOM 583 O O . HIS A 1 79 ? 9.875 6.766 10.57 1 96.62 79 HIS A O 1
ATOM 589 N N . ARG A 1 80 ? 10.742 7.277 8.617 1 96.19 80 ARG A N 1
ATOM 590 C CA . ARG A 1 80 ? 10.805 8.711 8.867 1 96.19 80 ARG A CA 1
ATOM 591 C C . ARG A 1 80 ? 9.422 9.281 9.148 1 96.19 80 ARG A C 1
ATOM 593 O O . ARG A 1 80 ? 9.297 10.391 9.68 1 96.19 80 ARG A O 1
ATOM 600 N N . ASN A 1 81 ? 8.352 8.562 8.758 1 98 81 ASN A N 1
ATOM 601 C CA . ASN A 1 81 ? 6.996 9.062 8.93 1 98 81 ASN A CA 1
ATOM 602 C C . ASN A 1 81 ? 6.324 8.477 10.164 1 98 81 ASN A C 1
ATOM 604 O O . ASN A 1 81 ? 5.227 8.891 10.539 1 98 81 ASN A O 1
ATOM 608 N N . LYS A 1 82 ? 6.945 7.539 10.836 1 97.81 82 LYS A N 1
ATOM 609 C CA . LYS A 1 82 ? 6.328 6.797 11.93 1 97.81 82 LYS A CA 1
ATOM 610 C C . LYS A 1 82 ? 5.91 7.73 13.055 1 97.81 82 LYS A C 1
ATOM 612 O O . LYS A 1 82 ? 4.859 7.539 13.672 1 97.81 82 LYS A O 1
ATOM 617 N N . GLU A 1 83 ? 6.691 8.789 13.344 1 97.81 83 GLU A N 1
ATOM 618 C CA . GLU A 1 83 ? 6.395 9.688 14.453 1 97.81 83 GLU A CA 1
ATOM 619 C C . GLU A 1 83 ? 5.418 10.781 14.031 1 97.81 83 GLU A C 1
ATOM 621 O O . GLU A 1 83 ? 4.895 11.516 14.875 1 97.81 83 GLU A O 1
ATOM 626 N N . ARG A 1 84 ? 5.207 10.93 12.734 1 98.44 84 ARG A N 1
ATOM 627 C CA . ARG A 1 84 ? 4.418 12.047 12.227 1 98.44 84 ARG A CA 1
ATOM 628 C C . ARG A 1 84 ? 3.01 11.594 11.852 1 98.44 84 ARG A C 1
ATOM 630 O O . ARG A 1 84 ? 2.096 12.414 11.75 1 98.44 84 ARG A O 1
ATOM 637 N N . VAL A 1 85 ? 2.797 10.305 11.617 1 98.62 85 VAL A N 1
ATOM 638 C CA . VAL A 1 85 ? 1.52 9.742 11.188 1 98.62 85 VAL A CA 1
ATOM 639 C C . VAL A 1 85 ? 0.784 9.156 12.391 1 98.62 85 VAL A C 1
ATOM 641 O O . VAL A 1 85 ? 1.311 8.281 13.086 1 98.62 85 VAL A O 1
ATOM 644 N N . ASN A 1 86 ? -0.421 9.672 12.562 1 98 86 ASN A N 1
ATOM 645 C CA . ASN A 1 86 ? -1.206 9.203 13.695 1 98 86 ASN A CA 1
ATOM 646 C C . ASN A 1 86 ? -2.682 9.062 13.336 1 98 86 ASN A C 1
ATOM 648 O O . ASN A 1 86 ? -3.186 9.766 12.461 1 98 86 ASN A O 1
ATOM 652 N N . PHE A 1 87 ? -3.322 8.117 14.086 1 97.38 87 PHE A N 1
ATOM 653 C CA . PHE A 1 87 ? -4.758 7.891 13.977 1 97.38 87 PHE A CA 1
ATOM 654 C C . PHE A 1 87 ? -5.422 7.945 15.352 1 97.38 87 PHE A C 1
ATOM 656 O O . PHE A 1 87 ? -5.68 6.906 15.961 1 97.38 87 PHE A O 1
ATOM 663 N N . PRO A 1 88 ? -5.762 9.156 15.711 1 93.19 88 PRO A N 1
ATOM 664 C CA . PRO A 1 88 ? -6.188 9.352 17.094 1 93.19 88 PRO A CA 1
ATOM 665 C C . PRO A 1 88 ? -7.566 8.758 17.391 1 93.19 88 PRO A C 1
ATOM 667 O O . PRO A 1 88 ? -7.902 8.5 18.547 1 93.19 88 PRO A O 1
ATOM 670 N N . HIS A 1 89 ? -8.414 8.523 16.344 1 89.56 89 HIS A N 1
ATOM 671 C CA . HIS A 1 89 ? -9.773 8.047 16.562 1 89.56 89 HIS A CA 1
ATOM 672 C C . HIS A 1 89 ? -10.055 6.801 15.727 1 89.56 89 HIS A C 1
ATOM 674 O O . HIS A 1 89 ? -9.312 6.492 14.789 1 89.56 89 HIS A O 1
ATOM 680 N N . GLU A 1 90 ? -11.133 6.074 16.031 1 85.88 90 GLU A N 1
ATOM 681 C CA . GLU A 1 90 ? -11.516 4.836 15.367 1 85.88 90 GLU A CA 1
ATOM 682 C C . GLU A 1 90 ? -12 5.098 13.945 1 85.88 90 GLU A C 1
ATOM 684 O O . GLU A 1 90 ? -12.133 4.168 13.141 1 85.88 90 GLU A O 1
ATOM 689 N N . GLY A 1 91 ? -12.148 6.266 13.609 1 91.62 91 GLY A N 1
ATOM 690 C CA . GLY A 1 91 ? -12.594 6.609 12.266 1 91.62 91 GLY A CA 1
ATOM 691 C C . GLY A 1 91 ? -11.453 6.699 11.266 1 91.62 91 GLY A C 1
ATOM 692 O O . GLY A 1 91 ? -11.68 6.902 10.07 1 91.62 91 GLY A O 1
ATOM 693 N N . TYR A 1 92 ? -10.203 6.555 11.711 1 96.31 92 TYR A N 1
ATOM 694 C CA . TYR A 1 92 ? -8.992 6.434 10.906 1 96.31 92 TYR A CA 1
ATOM 695 C C . TYR A 1 92 ? -8.781 7.672 10.039 1 96.31 92 TYR A C 1
ATOM 697 O O . TYR A 1 92 ? -8.273 7.574 8.922 1 96.31 92 TYR A O 1
ATOM 705 N N . SER A 1 93 ? -9.336 8.789 10.492 1 97.44 93 SER A N 1
ATOM 706 C CA . SER A 1 93 ? -8.844 10.055 9.953 1 97.44 93 SER A CA 1
ATOM 707 C C . SER A 1 93 ? -7.348 10.219 10.219 1 97.44 93 SER A C 1
ATOM 709 O O . SER A 1 93 ? -6.875 9.969 11.328 1 97.44 93 SER A O 1
ATOM 711 N N . LEU A 1 94 ? -6.668 10.641 9.203 1 98.56 94 LEU A N 1
ATOM 712 C CA . LEU A 1 94 ? -5.219 10.766 9.328 1 98.56 94 LEU A CA 1
ATOM 713 C C . LEU A 1 94 ? -4.84 12.117 9.922 1 98.56 94 LEU A C 1
ATOM 715 O O . LEU A 1 94 ? -5.32 13.156 9.469 1 98.56 94 LEU A O 1
ATOM 719 N N . LYS A 1 95 ? -4.027 12.094 10.961 1 98.75 95 LYS A N 1
ATOM 720 C CA . LYS A 1 95 ? -3.348 13.297 11.43 1 98.75 95 LYS A CA 1
ATOM 721 C C . LYS A 1 95 ? -1.869 13.273 11.055 1 98.75 95 LYS A C 1
ATOM 723 O O . LYS A 1 95 ? -1.135 12.367 11.453 1 98.75 95 LYS A O 1
ATOM 728 N N . LEU A 1 96 ? -1.427 14.18 10.25 1 98.88 96 LEU A N 1
ATOM 729 C CA . LEU A 1 96 ? -0.021 14.359 9.906 1 98.88 96 LEU A CA 1
ATOM 730 C C . LEU A 1 96 ? 0.584 15.531 10.664 1 98.88 96 LEU A C 1
ATOM 732 O O . LEU A 1 96 ? 0.094 16.656 10.562 1 98.88 96 LEU A O 1
ATOM 736 N N . SER A 1 97 ? 1.649 15.289 11.43 1 98.69 97 SER A N 1
ATOM 737 C CA . SER A 1 97 ? 2.271 16.312 12.258 1 98.69 97 SER A CA 1
ATOM 738 C C . SER A 1 97 ? 3.666 16.672 11.75 1 98.69 97 SER A C 1
ATOM 740 O O . SER A 1 97 ? 4.133 16.094 10.758 1 98.69 97 SER A O 1
ATOM 742 N N . LYS A 1 98 ? 4.328 17.672 12.453 1 98.31 98 LYS A N 1
ATOM 743 C CA . LYS A 1 98 ? 5.66 18.141 12.086 1 98.31 98 LYS A CA 1
ATOM 744 C C . LYS A 1 98 ? 5.758 18.375 10.578 1 98.31 98 LYS A C 1
ATOM 746 O O . LYS A 1 98 ? 6.672 17.875 9.922 1 98.31 98 LYS A O 1
ATOM 751 N N . LEU A 1 99 ? 4.82 19.156 10.094 1 98.5 99 LEU A N 1
ATOM 752 C CA . LEU A 1 99 ? 4.68 19.375 8.664 1 98.5 99 LEU A CA 1
ATOM 753 C C . LEU A 1 99 ? 5.93 20.031 8.086 1 98.5 99 LEU A C 1
ATOM 755 O O . LEU A 1 99 ? 6.496 20.938 8.711 1 98.5 99 LEU A O 1
ATOM 759 N N . LYS A 1 100 ? 6.328 19.562 6.93 1 97.88 100 LYS A N 1
ATOM 760 C CA . LYS A 1 100 ? 7.406 20.125 6.125 1 97.88 100 LYS A CA 1
ATOM 761 C C . LYS A 1 100 ? 6.871 20.703 4.816 1 97.88 100 LYS A C 1
ATOM 763 O O . LYS A 1 100 ? 5.766 20.359 4.387 1 97.88 100 LYS A O 1
ATOM 768 N N . LYS A 1 101 ? 7.609 21.547 4.195 1 97 101 LYS A N 1
ATOM 769 C CA . LYS A 1 101 ? 7.211 22.109 2.912 1 97 101 LYS A CA 1
ATOM 770 C C . LYS A 1 101 ? 6.926 21.016 1.889 1 97 101 LYS A C 1
ATOM 772 O O . LYS A 1 101 ? 5.965 21.109 1.122 1 97 101 LYS A O 1
ATOM 777 N N . ASN A 1 102 ? 7.777 19.969 1.969 1 96.75 102 ASN A N 1
ATOM 778 C CA . ASN A 1 102 ? 7.676 18.875 0.997 1 96.75 102 ASN A CA 1
ATOM 779 C C . ASN A 1 102 ? 6.48 17.984 1.285 1 96.75 102 ASN A C 1
ATOM 781 O O . ASN A 1 102 ? 6.215 17.031 0.542 1 96.75 102 ASN A O 1
ATOM 785 N N . ASP A 1 103 ? 5.773 18.312 2.334 1 98.38 103 ASP A N 1
ATOM 786 C CA . ASP A 1 103 ? 4.543 17.578 2.594 1 98.38 103 ASP A CA 1
ATOM 787 C C . ASP A 1 103 ? 3.404 18.078 1.708 1 98.38 103 ASP A C 1
ATOM 789 O O . ASP A 1 103 ? 2.363 17.438 1.597 1 98.38 103 ASP A O 1
ATOM 793 N N . SER A 1 104 ? 3.531 19.266 1.065 1 98.44 104 SER A N 1
ATOM 794 C CA . SER A 1 104 ? 2.535 19.75 0.121 1 98.44 104 SER A CA 1
ATOM 795 C C . SER A 1 104 ? 2.352 18.781 -1.044 1 98.44 104 SER A C 1
ATOM 797 O O . SER A 1 104 ? 3.33 18.266 -1.586 1 98.44 104 SER A O 1
ATOM 799 N N . GLY A 1 105 ? 1.043 18.609 -1.428 1 98.38 105 GLY A N 1
ATOM 800 C CA . GLY A 1 105 ? 0.749 17.719 -2.531 1 98.38 105 GLY A CA 1
ATOM 801 C C . GLY A 1 105 ? -0.59 17.016 -2.391 1 98.38 105 GLY A C 1
ATOM 802 O O . GLY A 1 105 ? -1.456 17.469 -1.639 1 98.38 105 GLY A O 1
ATOM 803 N N . VAL A 1 106 ? -0.794 15.992 -3.148 1 98.44 106 VAL A N 1
ATOM 804 C CA . VAL A 1 106 ? -2.068 15.281 -3.195 1 98.44 106 VAL A CA 1
ATOM 805 C C . VAL A 1 106 ? -1.995 14.031 -2.318 1 98.44 106 VAL A C 1
ATOM 807 O O . VAL A 1 106 ? -1.049 13.25 -2.42 1 98.44 106 VAL A O 1
ATOM 810 N N . TYR A 1 107 ? -2.932 13.961 -1.41 1 98.62 107 TYR A N 1
ATOM 811 C CA . TYR A 1 107 ? -3.162 12.766 -0.608 1 98.62 107 TYR A CA 1
ATOM 812 C C . TYR A 1 107 ? -4.438 12.055 -1.046 1 98.62 107 TYR A C 1
ATOM 814 O O . TYR A 1 107 ? -5.461 12.695 -1.293 1 98.62 107 TYR A O 1
ATOM 822 N N . ARG A 1 108 ? -4.367 10.727 -1.138 1 97.94 108 ARG A N 1
ATOM 823 C CA . ARG A 1 108 ? -5.523 9.922 -1.515 1 97.94 108 ARG A CA 1
ATOM 824 C C . ARG A 1 108 ? -5.719 8.766 -0.546 1 97.94 108 ARG A C 1
ATOM 826 O O . ARG A 1 108 ? -4.754 8.109 -0.147 1 97.94 108 ARG A O 1
ATOM 833 N N . VAL A 1 109 ? -6.938 8.617 -0.108 1 97.44 109 VAL A N 1
ATOM 834 C CA . VAL A 1 109 ? -7.25 7.426 0.681 1 97.44 109 VAL A CA 1
ATOM 835 C C . VAL A 1 109 ? -8.062 6.445 -0.159 1 97.44 109 VAL A C 1
ATOM 837 O O . VAL A 1 109 ? -8.953 6.852 -0.912 1 97.44 109 VAL A O 1
ATOM 840 N N . GLU A 1 110 ? -7.641 5.172 -0.143 1 96.75 110 GLU A N 1
ATOM 841 C CA . GLU A 1 110 ? -8.352 4.055 -0.752 1 96.75 110 GLU A CA 1
ATOM 842 C C . GLU A 1 110 ? -8.961 3.145 0.31 1 96.75 110 GLU A C 1
ATOM 844 O O . GLU A 1 110 ? -8.25 2.609 1.16 1 96.75 110 GLU A O 1
ATOM 849 N N . ILE A 1 111 ? -10.25 3.031 0.242 1 96.56 111 ILE A N 1
ATOM 850 C CA . ILE A 1 111 ? -10.953 2.16 1.173 1 96.56 111 ILE A CA 1
ATOM 851 C C . ILE A 1 111 ? -11.375 0.875 0.461 1 96.56 111 ILE A C 1
ATOM 853 O O . ILE A 1 111 ? -12.211 0.902 -0.442 1 96.56 111 ILE A O 1
ATOM 857 N N . HIS A 1 112 ? -10.781 -0.259 0.889 1 96.25 112 HIS A N 1
ATOM 858 C CA . HIS A 1 112 ? -11.07 -1.556 0.29 1 96.25 112 HIS A CA 1
ATOM 859 C C . HIS A 1 112 ? -12.102 -2.324 1.114 1 96.25 112 HIS A C 1
ATOM 861 O O . HIS A 1 112 ? -11.969 -2.424 2.336 1 96.25 112 HIS A O 1
ATOM 867 N N . SER A 1 113 ? -13.078 -2.756 0.439 1 94.56 113 SER A N 1
ATOM 868 C CA . SER A 1 113 ? -14.156 -3.52 1.063 1 94.56 113 SER A CA 1
ATOM 869 C C . SER A 1 113 ? -14.484 -4.77 0.256 1 94.56 113 SER A C 1
ATOM 871 O O . SER A 1 113 ? -14.391 -4.766 -0.973 1 94.56 113 SER A O 1
ATOM 873 N N . SER A 1 114 ? -14.938 -5.805 0.986 1 92.88 114 SER A N 1
ATOM 874 C CA . SER A 1 114 ? -15.281 -7.055 0.323 1 92.88 114 SER A CA 1
ATOM 875 C C . SER A 1 114 ? -16.531 -6.902 -0.537 1 92.88 114 SER A C 1
ATOM 877 O O . SER A 1 114 ? -16.766 -7.691 -1.453 1 92.88 114 SER A O 1
ATOM 879 N N . THR A 1 115 ? -17.281 -5.914 -0.269 1 91 115 THR A N 1
ATOM 880 C CA . THR A 1 115 ? -18.562 -5.746 -0.97 1 91 115 THR A CA 1
ATOM 881 C C . THR A 1 115 ? -18.375 -4.922 -2.24 1 91 115 THR A C 1
ATOM 883 O O . THR A 1 115 ? -19.266 -4.848 -3.076 1 91 115 THR A O 1
ATOM 886 N N . LEU A 1 116 ? -17.25 -4.348 -2.428 1 88.75 116 LEU A N 1
ATOM 887 C CA . LEU A 1 116 ? -16.984 -3.5 -3.588 1 88.75 116 LEU A CA 1
ATOM 888 C C . LEU A 1 116 ? -15.891 -4.09 -4.465 1 88.75 116 LEU A C 1
ATOM 890 O O . LEU A 1 116 ? -14.914 -4.633 -3.955 1 88.75 116 LEU A O 1
ATOM 894 N N . GLN A 1 117 ? -16.016 -3.994 -5.719 1 86.94 117 GLN A N 1
ATOM 895 C CA . GLN A 1 117 ? -14.984 -4.441 -6.645 1 86.94 117 GLN A CA 1
ATOM 896 C C . GLN A 1 117 ? -13.781 -3.5 -6.625 1 86.94 117 GLN A C 1
ATOM 898 O O . GLN A 1 117 ? -12.633 -3.949 -6.633 1 86.94 117 GLN A O 1
ATOM 903 N N . ASP A 1 118 ? -14.141 -2.221 -6.656 1 91.88 118 ASP A N 1
ATOM 904 C CA . ASP A 1 118 ? -13.125 -1.179 -6.617 1 91.88 118 ASP A CA 1
ATOM 905 C C . ASP A 1 118 ? -13.133 -0.448 -5.277 1 91.88 118 ASP A C 1
ATOM 907 O O . ASP A 1 118 ? -14.172 -0.37 -4.617 1 91.88 118 ASP A O 1
ATOM 911 N N . PRO A 1 119 ? -12 0.073 -4.887 1 94.62 119 PRO A N 1
ATOM 912 C CA . PRO A 1 119 ? -11.992 0.825 -3.629 1 94.62 119 PRO A CA 1
ATOM 913 C C . PRO A 1 119 ? -12.727 2.162 -3.734 1 94.62 119 PRO A C 1
ATOM 915 O O . PRO A 1 119 ? -12.773 2.756 -4.812 1 94.62 119 PRO A O 1
ATOM 918 N N . LEU A 1 120 ? -13.297 2.586 -2.605 1 93.88 120 LEU A N 1
ATOM 919 C CA . LEU A 1 120 ? -13.719 3.977 -2.48 1 93.88 120 LEU A CA 1
ATOM 920 C C . LEU A 1 120 ? -12.516 4.887 -2.252 1 93.88 120 LEU A C 1
ATOM 922 O O . LEU A 1 120 ? -11.609 4.547 -1.49 1 93.88 120 LEU A O 1
ATOM 926 N N . THR A 1 121 ? -12.578 6.059 -2.969 1 95.12 121 THR A N 1
ATOM 927 C CA . THR A 1 121 ? -11.414 6.934 -2.834 1 95.12 121 THR A CA 1
ATOM 928 C C . THR A 1 121 ? -11.844 8.352 -2.465 1 95.12 121 THR A C 1
ATOM 930 O O . THR A 1 121 ? -12.945 8.781 -2.82 1 95.12 121 THR A O 1
ATOM 933 N N . GLN A 1 122 ? -11.086 8.984 -1.695 1 96.19 122 GLN A N 1
ATOM 934 C CA . GLN A 1 122 ? -11.18 10.406 -1.365 1 96.19 122 GLN A CA 1
ATOM 935 C C . GLN A 1 122 ? -9.82 11.086 -1.5 1 96.19 122 GLN A C 1
ATOM 937 O O . GLN A 1 122 ? -8.812 10.578 -1.002 1 96.19 122 GLN A O 1
ATOM 942 N N . GLU A 1 123 ? -9.781 12.258 -2.234 1 97.88 123 GLU A N 1
ATOM 943 C CA . GLU A 1 123 ? -8.523 12.969 -2.449 1 97.88 123 GLU A CA 1
ATOM 944 C C . GLU A 1 123 ? -8.492 14.281 -1.673 1 97.88 123 GLU A C 1
ATOM 946 O O . GLU A 1 123 ? -9.523 14.93 -1.507 1 97.88 123 GLU A O 1
ATOM 951 N N . TYR A 1 124 ? -7.301 14.586 -1.243 1 98.56 124 TYR A N 1
ATOM 952 C CA . TYR A 1 124 ? -7 15.836 -0.555 1 98.56 124 TYR A CA 1
ATOM 953 C C . TYR A 1 124 ? -5.809 16.531 -1.195 1 98.56 124 TYR A C 1
ATOM 955 O O . TYR A 1 124 ? -4.859 15.883 -1.636 1 98.56 124 TYR A O 1
ATOM 963 N N . GLU A 1 125 ? -5.898 17.828 -1.288 1 98.69 125 GLU A N 1
ATOM 964 C CA . GLU A 1 125 ? -4.719 18.625 -1.616 1 98.69 125 GLU A CA 1
ATOM 965 C C . GLU A 1 125 ? -4.238 19.422 -0.408 1 98.69 125 GLU A C 1
ATOM 967 O O . GLU A 1 125 ? -4.949 20.297 0.087 1 98.69 125 GLU A O 1
ATOM 972 N N . LEU A 1 126 ? -3.059 19.125 0.053 1 98.75 126 LEU A N 1
ATOM 973 C CA . LEU A 1 126 ? -2.461 19.859 1.169 1 98.75 126 LEU A CA 1
ATOM 974 C C . LEU A 1 126 ? -1.48 20.906 0.668 1 98.75 126 LEU A C 1
ATOM 976 O O . LEU A 1 126 ? -0.631 20.625 -0.179 1 98.75 126 LEU A O 1
ATOM 980 N N . ARG A 1 127 ? -1.619 22.109 1.123 1 98.06 127 ARG A N 1
ATOM 981 C CA . ARG A 1 127 ? -0.625 23.156 0.949 1 98.06 127 ARG A CA 1
ATOM 982 C C . ARG A 1 127 ? -0.036 23.578 2.291 1 98.06 127 ARG A C 1
ATOM 984 O O . ARG A 1 127 ? -0.771 23.938 3.215 1 98.06 127 ARG A O 1
ATOM 991 N N . VAL A 1 128 ? 1.293 23.5 2.4 1 97.81 128 VAL A N 1
ATOM 992 C CA . VAL A 1 128 ? 1.984 23.875 3.629 1 97.81 128 VAL A CA 1
ATOM 993 C C . VAL A 1 128 ? 2.65 25.234 3.453 1 97.81 128 VAL A C 1
ATOM 995 O O . VAL A 1 128 ? 3.4 25.438 2.496 1 97.81 128 VAL A O 1
ATOM 998 N N . TYR A 1 129 ? 2.377 26.156 4.398 1 93.94 129 TYR A N 1
ATOM 999 C CA . TYR A 1 129 ? 2.93 27.5 4.309 1 93.94 129 TYR A CA 1
ATOM 1000 C C . TYR A 1 129 ? 3.785 27.812 5.527 1 93.94 129 TYR A C 1
ATOM 1002 O O . TYR A 1 129 ? 3.561 27.281 6.613 1 93.94 129 TYR A O 1
ATOM 1010 N N . GLU A 1 130 ? 4.77 28.562 5.227 1 88.06 130 GLU A N 1
ATOM 1011 C CA . GLU A 1 130 ? 5.574 29.094 6.324 1 88.06 130 GLU A CA 1
ATOM 1012 C C . GLU A 1 130 ? 4.844 30.234 7.035 1 88.06 130 GLU A C 1
ATOM 1014 O O . GLU A 1 130 ? 4.125 31.016 6.402 1 88.06 130 GLU A O 1
ATOM 1019 N N . HIS A 1 131 ? 4.477 29.984 8.375 1 68.5 131 HIS A N 1
ATOM 1020 C CA . HIS A 1 131 ? 3.865 31.062 9.133 1 68.5 131 HIS A CA 1
ATOM 1021 C C . HIS A 1 131 ? 4.562 32.375 8.867 1 68.5 131 HIS A C 1
ATOM 1023 O O . HIS A 1 131 ? 5.789 32.469 8.961 1 68.5 131 HIS A O 1
ATOM 1029 N N . CYS A 1 132 ? 4.035 33.031 7.82 1 54.5 132 CYS A N 1
ATOM 1030 C CA . CYS A 1 132 ? 4.555 34.375 7.734 1 54.5 132 CYS A CA 1
ATOM 1031 C C . CYS A 1 132 ? 4.441 35.094 9.078 1 54.5 132 CYS A C 1
ATOM 1033 O O . CYS A 1 132 ? 3.348 35.219 9.633 1 54.5 132 CYS A O 1
ATOM 1035 N N . THR A 1 133 ? 5.238 34.844 10 1 47.62 133 THR A N 1
ATOM 1036 C CA . THR A 1 133 ? 5.191 35.875 11.031 1 47.62 133 THR A CA 1
ATOM 1037 C C . THR A 1 133 ? 4.863 37.219 10.43 1 47.62 133 THR A C 1
ATOM 1039 O O . THR A 1 133 ? 5.082 37.438 9.242 1 47.62 133 THR A O 1
ATOM 1042 N N . ARG A 1 134 ? 4.262 38.25 11.07 1 47.31 134 ARG A N 1
ATOM 1043 C CA . ARG A 1 134 ? 3.785 39.594 10.68 1 47.31 134 ARG A CA 1
ATOM 1044 C C . ARG A 1 134 ? 4.555 40.125 9.477 1 47.31 134 ARG A C 1
ATOM 1046 O O . ARG A 1 134 ? 3.969 40.75 8.586 1 47.31 134 ARG A O 1
ATOM 1053 N N . GLY A 1 135 ? 5.734 40.75 9.586 1 46.34 135 GLY A N 1
ATOM 1054 C CA . GLY A 1 135 ? 6.336 41.781 8.734 1 46.34 135 GLY A CA 1
ATOM 1055 C C . GLY A 1 135 ? 6.789 41.25 7.395 1 46.34 135 GLY A C 1
ATOM 1056 O O . GLY A 1 135 ? 6.641 41.906 6.371 1 46.34 135 GLY A O 1
ATOM 1057 N N . LYS A 1 136 ? 7.633 40.344 7.223 1 42.19 136 LYS A N 1
ATOM 1058 C CA . LYS A 1 136 ? 8.219 39.938 5.941 1 42.19 136 LYS A CA 1
ATOM 1059 C C . LYS A 1 136 ? 7.406 38.812 5.285 1 42.19 136 LYS A C 1
ATOM 1061 O O . LYS A 1 136 ? 7.664 37.656 5.52 1 42.19 136 LYS A O 1
ATOM 1066 N N . CYS A 1 137 ? 6.121 38.781 5.289 1 41.38 137 CYS A N 1
ATOM 1067 C CA . CYS A 1 137 ? 5.297 37.781 4.602 1 41.38 137 CYS A CA 1
ATOM 1068 C C . CYS A 1 137 ? 5.715 37.656 3.145 1 41.38 137 CYS A C 1
ATOM 1070 O O . CYS A 1 137 ? 5.703 38.625 2.393 1 41.38 137 CYS A O 1
ATOM 1072 N N . SER A 1 138 ? 6.57 36.844 2.785 1 40.06 138 SER A N 1
ATOM 1073 C CA . SER A 1 138 ? 6.77 36.594 1.357 1 40.06 138 SER A CA 1
ATOM 1074 C C . SER A 1 138 ? 5.438 36.469 0.63 1 40.06 138 SER A C 1
ATOM 1076 O O . SER A 1 138 ? 4.457 36 1.207 1 40.06 138 SER A O 1
ATOM 1078 N N . LYS A 1 139 ? 5.16 37.094 -0.504 1 39.03 139 LYS A N 1
ATOM 1079 C CA . LYS A 1 139 ? 4.191 37.219 -1.589 1 39.03 139 LYS A CA 1
ATOM 1080 C C . LYS A 1 139 ? 3.623 35.844 -1.987 1 39.03 139 LYS A C 1
ATOM 1082 O O . LYS A 1 139 ? 3.279 35.625 -3.15 1 39.03 139 LYS A O 1
ATOM 1087 N N . TYR A 1 140 ? 3.627 34.812 -1.292 1 37.56 140 TYR A N 1
ATOM 1088 C CA . TYR A 1 140 ? 2.93 33.75 -2.018 1 37.56 140 TYR A CA 1
ATOM 1089 C C . TYR A 1 140 ? 1.525 34.219 -2.41 1 37.56 140 TYR A C 1
ATOM 1091 O O . TYR A 1 140 ? 0.762 34.688 -1.568 1 37.56 140 TYR A O 1
ATOM 1099 N N . THR A 1 141 ? 1.303 34.594 -3.732 1 34.25 141 THR A N 1
ATOM 1100 C CA . THR A 1 141 ? 0.215 34.969 -4.633 1 34.25 141 THR A CA 1
ATOM 1101 C C . THR A 1 141 ? -1 34.062 -4.41 1 34.25 141 THR A C 1
ATOM 1103 O O . THR A 1 141 ? -0.933 32.844 -4.633 1 34.25 141 THR A O 1
ATOM 1106 N N . LEU A 1 142 ? -1.707 34.094 -3.297 1 34.78 142 LEU A N 1
ATOM 1107 C CA . LEU A 1 142 ? -3.08 33.625 -3.426 1 34.78 142 LEU A CA 1
ATOM 1108 C C . LEU A 1 142 ? -3.629 33.906 -4.82 1 34.78 142 LEU A C 1
ATOM 1110 O O . LEU A 1 142 ? -3.66 35.062 -5.25 1 34.78 142 LEU A O 1
ATOM 1114 N N . PHE A 1 143 ? -3.248 33.094 -5.812 1 33 143 PHE A N 1
ATOM 1115 C CA . PHE A 1 143 ? -3.93 33.156 -7.102 1 33 143 PHE A CA 1
ATOM 1116 C C . PHE A 1 143 ? -5.43 33.344 -6.914 1 33 143 PHE A C 1
ATOM 1118 O O . PHE A 1 143 ? -6.094 32.531 -6.281 1 33 143 PHE A O 1
ATOM 1125 N N . HIS A 1 144 ? -5.863 34.594 -6.648 1 31.67 144 HIS A N 1
ATOM 1126 C CA . HIS A 1 144 ? -7.223 35.031 -6.91 1 31.67 144 HIS A CA 1
ATOM 1127 C C . HIS A 1 144 ? -7.742 34.5 -8.234 1 31.67 144 HIS A C 1
ATOM 1129 O O . HIS A 1 144 ? -7.242 34.875 -9.305 1 31.67 144 HIS A O 1
ATOM 1135 N N . CYS A 1 145 ? -8.094 33.25 -8.367 1 29.78 145 CYS A N 1
ATOM 1136 C CA . CYS A 1 145 ? -8.922 32.906 -9.516 1 29.78 145 CYS A CA 1
ATOM 1137 C C . CYS A 1 145 ? -10.062 33.875 -9.695 1 29.78 145 CYS A C 1
ATOM 1139 O O . CYS A 1 145 ? -11.102 33.781 -9.031 1 29.78 145 CYS A O 1
ATOM 1141 N N . ALA A 1 146 ? -9.727 35.219 -9.594 1 32.12 146 ALA A N 1
ATOM 1142 C CA . ALA A 1 146 ? -10.719 36.219 -9.992 1 32.12 146 ALA A CA 1
ATOM 1143 C C . ALA A 1 146 ? -11.211 35.969 -11.414 1 32.12 146 ALA A C 1
ATOM 1145 O O . ALA A 1 146 ? -10.492 36.219 -12.383 1 32.12 146 ALA A O 1
ATOM 1146 N N . ASN A 1 147 ? -11.75 34.812 -11.742 1 32.19 147 ASN A N 1
ATOM 1147 C CA . ASN A 1 147 ? -12.523 34.875 -12.977 1 32.19 147 ASN A CA 1
ATOM 1148 C C . ASN A 1 147 ? -13.531 36.031 -12.969 1 32.19 147 ASN A C 1
ATOM 1150 O O . ASN A 1 147 ? -14.727 35.812 -12.773 1 32.19 147 ASN A O 1
ATOM 1154 N N . THR A 1 148 ? -13.305 37.062 -12.102 1 29.67 148 THR A N 1
ATOM 1155 C CA . THR A 1 148 ? -14.422 37.969 -12.32 1 29.67 148 THR A CA 1
ATOM 1156 C C . THR A 1 148 ? -14.484 38.406 -13.781 1 29.67 148 THR A C 1
ATOM 1158 O O . THR A 1 148 ? -13.453 38.531 -14.445 1 29.67 148 THR A O 1
ATOM 1161 N N . PRO A 1 149 ? -15.57 38.188 -14.461 1 33.34 149 PRO A N 1
ATOM 1162 C CA . PRO A 1 149 ? -15.711 38.969 -15.695 1 33.34 149 PRO A CA 1
ATOM 1163 C C . PRO A 1 149 ? -15.203 40.375 -15.555 1 33.34 149 PRO A C 1
ATOM 1165 O O . PRO A 1 149 ? -15.039 40.875 -14.438 1 33.34 149 PRO A O 1
ATOM 1168 N N . LYS A 1 150 ? -14.82 41.25 -16.578 1 32.5 150 LYS A N 1
ATOM 1169 C CA . LYS A 1 150 ? -14.461 42.656 -16.75 1 32.5 150 LYS A CA 1
ATOM 1170 C C . LYS A 1 150 ? -15.18 43.531 -15.719 1 32.5 150 LYS A C 1
ATOM 1172 O O . LYS A 1 150 ? -14.969 44.75 -15.672 1 32.5 150 LYS A O 1
ATOM 1177 N N . GLY A 1 151 ? -16.375 43.312 -15.211 1 32.78 151 GLY A N 1
ATOM 1178 C CA . GLY A 1 151 ? -16.891 44.531 -14.57 1 32.78 151 GLY A CA 1
ATOM 1179 C C . GLY A 1 151 ? -16.141 44.875 -13.297 1 32.78 151 GLY A C 1
ATOM 1180 O O . GLY A 1 151 ? -15.125 45.562 -13.344 1 32.78 151 GLY A O 1
ATOM 1181 N N . GLY A 1 152 ? -16.719 44.75 -12.008 1 30.72 152 GLY A N 1
ATOM 1182 C CA . GLY A 1 152 ? -16.531 45.5 -10.773 1 30.72 152 GLY A CA 1
ATOM 1183 C C . GLY A 1 152 ? -15.32 45.031 -9.984 1 30.72 152 GLY A C 1
ATOM 1184 O O . GLY A 1 152 ? -15.031 43.844 -9.914 1 30.72 152 GLY A O 1
ATOM 1185 N N . GLU A 1 153 ? -14.156 45.781 -9.953 1 34.06 153 GLU A N 1
ATOM 1186 C CA . GLU A 1 153 ? -12.938 45.812 -9.156 1 34.06 153 GLU A CA 1
ATOM 1187 C C . GLU A 1 153 ? -13.219 45.531 -7.688 1 34.06 153 GLU A C 1
ATOM 1189 O O . GLU A 1 153 ? -13.805 46.344 -6.988 1 34.06 153 GLU A O 1
ATOM 1194 N N . ILE A 1 154 ? -13.867 44.438 -7.328 1 31.45 154 ILE A N 1
ATOM 1195 C CA . ILE A 1 154 ? -14 44.438 -5.875 1 31.45 154 ILE A CA 1
ATOM 1196 C C . ILE A 1 154 ? -12.625 44.25 -5.234 1 31.45 154 ILE A C 1
ATOM 1198 O O . ILE A 1 154 ? -11.945 43.25 -5.492 1 31.45 154 ILE A O 1
ATOM 1202 N N . PRO A 1 155 ? -11.922 45.344 -4.73 1 32.75 155 PRO A N 1
ATOM 1203 C CA . PRO A 1 155 ? -10.68 45.375 -3.965 1 32.75 155 PRO A CA 1
ATOM 1204 C C . PRO A 1 155 ? -10.727 44.438 -2.752 1 32.75 155 PRO A C 1
ATOM 1206 O O . PRO A 1 155 ? -11.664 44.5 -1.957 1 32.75 155 PRO A O 1
ATOM 1209 N N . LEU A 1 156 ? -10.359 43.281 -2.898 1 31.69 156 LEU A N 1
ATOM 1210 C CA . LEU A 1 156 ? -10.219 42.5 -1.671 1 31.69 156 LEU A CA 1
ATOM 1211 C C . LEU A 1 156 ? -9.305 43.219 -0.68 1 31.69 156 LEU A C 1
ATOM 1213 O O . LEU A 1 156 ? -8.148 43.5 -0.988 1 31.69 156 LEU A O 1
ATOM 1217 N N . THR A 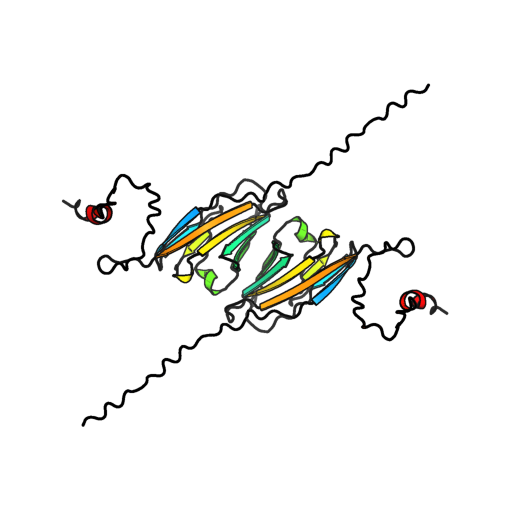1 157 ? -9.812 44.281 0.076 1 30.64 157 THR A N 1
ATOM 1218 C CA . THR A 1 157 ? -9.172 45.031 1.147 1 30.64 157 THR A CA 1
ATOM 1219 C C . THR A 1 157 ? -8.5 44.094 2.145 1 30.64 157 THR A C 1
ATOM 1221 O O . THR A 1 157 ? -9.07 43.062 2.523 1 30.64 157 THR A O 1
ATOM 1224 N N . ALA A 1 158 ? -7.211 44.188 2.24 1 34.59 158 ALA A N 1
ATOM 1225 C CA . ALA A 1 158 ? -6.262 43.75 3.26 1 34.59 158 ALA A CA 1
ATOM 1226 C C . ALA A 1 158 ? -6.84 43.938 4.66 1 34.59 158 ALA A C 1
ATOM 1228 O O . ALA A 1 158 ? -6.145 43.719 5.656 1 34.59 158 ALA A O 1
ATOM 1229 N N . HIS A 1 159 ? -8.055 44.531 4.816 1 32.22 159 HIS A N 1
ATOM 1230 C CA . HIS A 1 159 ? -8.594 44.844 6.137 1 32.22 159 HIS A CA 1
ATOM 1231 C C . HIS A 1 159 ? -8.789 43.562 6.957 1 32.22 159 HIS A C 1
ATOM 1233 O O . HIS A 1 159 ? -9.172 43.625 8.133 1 32.22 159 HIS A O 1
ATOM 1239 N N . VAL A 1 160 ? -8.781 42.438 6.355 1 33.5 160 VAL A N 1
ATOM 1240 C CA . VAL A 1 160 ? -9.195 41.375 7.27 1 33.5 160 VAL A CA 1
ATOM 1241 C C . VAL A 1 160 ? -8.047 41.031 8.219 1 33.5 160 VAL A C 1
ATOM 1243 O O . VAL A 1 160 ? -8.273 40.562 9.336 1 33.5 160 VAL A O 1
ATOM 1246 N N . ALA A 1 161 ? -6.789 41.219 7.84 1 34.03 161 ALA A N 1
ATOM 1247 C CA . ALA A 1 161 ? -5.801 40.781 8.82 1 34.03 161 ALA A CA 1
ATOM 1248 C C . ALA A 1 161 ? -5.699 41.781 9.977 1 34.03 161 ALA A C 1
ATOM 1250 O O . ALA A 1 161 ? -5.336 41.406 11.094 1 34.03 161 ALA A O 1
ATOM 1251 N N . ARG A 1 162 ? -5.832 43.062 9.734 1 31.41 162 ARG A N 1
ATOM 1252 C CA . ARG A 1 162 ? -5.48 44 10.773 1 31.41 162 ARG A CA 1
ATOM 1253 C C . ARG A 1 162 ? -6.539 44.062 11.867 1 31.41 162 ARG A C 1
ATOM 1255 O O . ARG A 1 162 ? -6.363 44.719 12.883 1 31.41 162 ARG A O 1
ATOM 1262 N N . HIS A 1 163 ? -7.762 43.625 11.578 1 32.53 163 HIS A N 1
ATOM 1263 C CA . HIS A 1 163 ? -8.75 44.125 12.539 1 32.53 163 HIS A CA 1
ATOM 1264 C C . HIS A 1 163 ? -8.641 43.344 13.859 1 32.53 163 HIS A C 1
ATOM 1266 O O . HIS A 1 163 ? -9.445 43.562 14.773 1 32.53 163 HIS A O 1
ATOM 1272 N N . THR A 1 164 ? -7.84 42.281 13.828 1 31.12 164 THR A N 1
ATOM 1273 C CA . THR A 1 164 ? -8.07 41.594 15.102 1 31.12 164 THR A CA 1
ATOM 1274 C C . THR A 1 164 ? -7.273 42.281 16.219 1 31.12 164 THR A C 1
ATOM 1276 O O . THR A 1 164 ? -7.312 41.844 17.375 1 31.12 164 THR A O 1
ATOM 1279 N N . LYS A 1 165 ? -6.281 43.156 15.883 1 32.16 165 LYS A N 1
ATOM 1280 C CA . LYS A 1 165 ? -5.637 43.688 17.094 1 32.16 165 LYS A CA 1
ATOM 1281 C C . LYS A 1 165 ? -6.57 44.594 17.859 1 32.16 165 LYS A C 1
ATOM 1283 O O . LYS A 1 165 ? -6.273 45 19 1 32.16 165 LYS A O 1
ATOM 1288 N N . GLU A 1 166 ? -7.469 45.344 17.141 1 33.28 166 GLU A N 1
ATOM 1289 C CA . GLU A 1 166 ? -7.922 46.531 17.859 1 33.28 166 GLU A CA 1
ATOM 1290 C C . GLU A 1 166 ? -8.836 46.125 19.016 1 33.28 166 GLU A C 1
ATOM 1292 O O . GLU A 1 166 ? -9.312 47 19.766 1 33.28 166 GLU A O 1
ATOM 1297 N N . ILE A 1 167 ? -9.367 44.938 19 1 28.2 167 ILE A N 1
ATOM 1298 C CA . ILE A 1 167 ? -10.516 45.031 19.891 1 28.2 167 ILE A CA 1
ATOM 1299 C C . ILE A 1 167 ? -10.039 45.062 21.344 1 28.2 167 ILE A C 1
ATOM 1301 O O . ILE A 1 167 ? -10.812 44.75 22.266 1 28.2 167 ILE A O 1
ATOM 1305 N N . TYR A 1 168 ? -8.703 44.875 21.656 1 26.22 168 TYR A N 1
ATOM 1306 C CA . TYR A 1 168 ? -8.648 45 23.109 1 26.22 168 TYR A CA 1
ATOM 1307 C C . TYR A 1 168 ? -8.797 46.438 23.562 1 26.22 168 TYR A C 1
ATOM 1309 O O . TYR A 1 168 ? -8.281 47.344 22.906 1 26.22 168 TYR A O 1
ATOM 1317 N N . PRO A 1 169 ? -9.984 46.781 24.344 1 28.28 169 PRO A N 1
ATOM 1318 C CA . PRO A 1 169 ? -10.078 48.062 25.016 1 28.28 169 PRO A CA 1
ATOM 1319 C C . PRO A 1 169 ? -8.773 48.469 25.688 1 28.28 169 PRO A C 1
ATOM 1321 O O . PRO A 1 169 ? -7.973 47.625 26.062 1 28.28 169 PRO A O 1
ATOM 1324 N N . MET B 1 1 ? 47.75 49.031 -8.508 1 35.12 1 MET B N 1
ATOM 1325 C CA . MET B 1 1 ? 46.656 48.312 -9.211 1 35.12 1 MET B CA 1
ATOM 1326 C C . MET B 1 1 ? 46.375 47 -8.531 1 35.12 1 MET B C 1
ATOM 1328 O O . MET B 1 1 ? 47.25 46.156 -8.3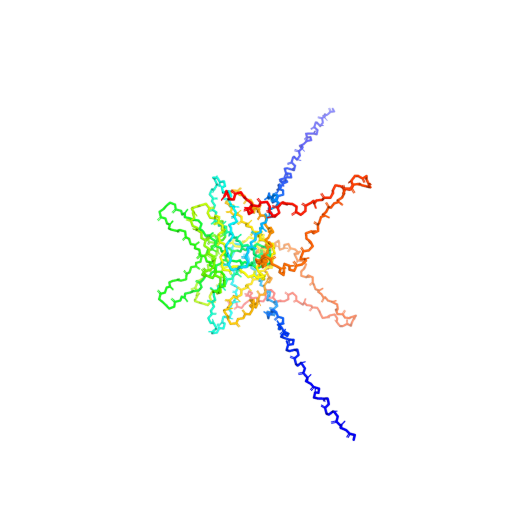91 1 35.12 1 MET B O 1
ATOM 1332 N N . LEU B 1 2 ? 45.5 47.062 -7.488 1 43.22 2 LEU B N 1
ATOM 1333 C CA . LEU B 1 2 ? 44.969 46 -6.609 1 43.22 2 LEU B CA 1
ATOM 1334 C C . LEU B 1 2 ? 44.344 44.875 -7.414 1 43.22 2 LEU B C 1
ATOM 1336 O O . LEU B 1 2 ? 43.438 45.125 -8.227 1 43.22 2 LEU B O 1
ATOM 1340 N N . SER B 1 3 ? 45.125 43.906 -7.832 1 49.09 3 SER B N 1
ATOM 1341 C CA . SER B 1 3 ? 44.656 42.688 -8.492 1 49.09 3 SER B CA 1
ATOM 1342 C C . SER B 1 3 ? 43.594 41.969 -7.66 1 49.09 3 SER B C 1
ATOM 1344 O O . SER B 1 3 ? 43.844 41.594 -6.508 1 49.09 3 SER B O 1
ATOM 1346 N N . SER B 1 4 ? 42.344 42.438 -7.762 1 49.94 4 SER B N 1
ATOM 1347 C CA . SER B 1 4 ? 41.219 41.719 -7.16 1 49.94 4 SER B CA 1
ATOM 1348 C C . SER B 1 4 ? 41.188 40.281 -7.582 1 49.94 4 SER B C 1
ATOM 1350 O O . SER B 1 4 ? 41.094 39.969 -8.773 1 49.94 4 SER B O 1
ATOM 1352 N N . THR B 1 5 ? 41.938 39.438 -6.922 1 50.59 5 THR B N 1
ATOM 1353 C CA . THR B 1 5 ? 41.781 38 -7.078 1 50.59 5 THR B CA 1
ATOM 1354 C C . THR B 1 5 ? 40.312 37.594 -6.84 1 50.59 5 THR B C 1
ATOM 1356 O O . THR B 1 5 ? 39.781 37.75 -5.742 1 50.59 5 THR B O 1
ATOM 1359 N N . ALA B 1 6 ? 39.438 37.688 -7.844 1 49.41 6 ALA B N 1
ATOM 1360 C CA . ALA B 1 6 ? 38.062 37.156 -7.805 1 49.41 6 ALA B CA 1
ATOM 1361 C C . ALA B 1 6 ? 38.094 35.688 -7.434 1 49.41 6 ALA B C 1
ATOM 1363 O O . ALA B 1 6 ? 38.75 34.875 -8.094 1 49.41 6 ALA B O 1
ATOM 1364 N N . CYS B 1 7 ? 38.062 35.344 -6.141 1 48.03 7 CYS B N 1
ATOM 1365 C CA . CYS B 1 7 ? 37.844 33.969 -5.66 1 48.03 7 CYS B CA 1
ATOM 1366 C C . CYS B 1 7 ? 36.594 33.344 -6.309 1 48.03 7 CYS B C 1
ATOM 1368 O O . CYS B 1 7 ? 35.5 33.844 -6.121 1 48.03 7 CYS B O 1
ATOM 1370 N N . PHE B 1 8 ? 36.656 32.781 -7.559 1 46.31 8 PHE B N 1
ATOM 1371 C CA . PHE B 1 8 ? 35.625 31.953 -8.141 1 46.31 8 PHE B CA 1
ATOM 1372 C C . PHE B 1 8 ? 35.219 30.859 -7.176 1 46.31 8 PHE B C 1
ATOM 1374 O O . PHE B 1 8 ? 35.969 29.906 -6.938 1 46.31 8 PHE B O 1
ATOM 1381 N N . THR B 1 9 ? 34.406 31.203 -6.168 1 49.75 9 THR B N 1
ATOM 1382 C CA . THR B 1 9 ? 33.781 30.156 -5.383 1 49.75 9 THR B CA 1
ATOM 1383 C C . THR B 1 9 ? 33 29.203 -6.281 1 49.75 9 THR B C 1
ATOM 1385 O O . THR B 1 9 ? 32.125 29.641 -7.031 1 49.75 9 THR B O 1
ATOM 1388 N N . PHE B 1 10 ? 33.531 28.109 -6.773 1 45.16 10 PHE B N 1
ATOM 1389 C CA . PHE B 1 10 ? 32.844 26.984 -7.402 1 45.16 10 PHE B CA 1
ATOM 1390 C C . PHE B 1 10 ? 31.703 26.5 -6.527 1 45.16 10 PHE B C 1
ATOM 1392 O O . PHE B 1 10 ? 31.922 25.969 -5.441 1 45.16 10 PHE B O 1
ATOM 1399 N N . ILE B 1 11 ? 30.547 27.141 -6.621 1 49.84 11 ILE B N 1
ATOM 1400 C CA . ILE B 1 1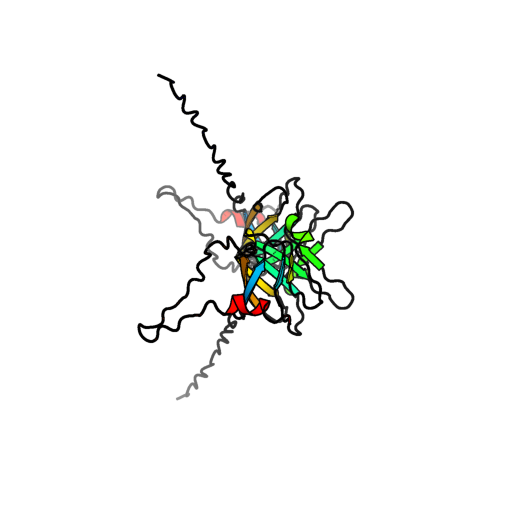1 ? 29.344 26.562 -6.02 1 49.84 11 ILE B CA 1
ATOM 1401 C C . ILE B 1 11 ? 29.109 25.156 -6.566 1 49.84 11 ILE B C 1
ATOM 1403 O O . ILE B 1 11 ? 28.828 24.984 -7.754 1 49.84 11 ILE B O 1
ATOM 1407 N N . PHE B 1 12 ? 29.812 24.125 -6.098 1 44.31 12 PHE B N 1
ATOM 1408 C CA . PHE B 1 12 ? 29.422 22.734 -6.352 1 44.31 12 PHE B CA 1
ATOM 1409 C C . PHE B 1 12 ? 27.953 22.516 -6.031 1 44.31 12 PHE B C 1
ATOM 1411 O O . PHE B 1 12 ? 27.562 22.484 -4.859 1 44.31 12 PHE B O 1
ATOM 1418 N N . LEU B 1 13 ? 27.047 22.953 -6.941 1 46.16 13 LEU B N 1
ATOM 1419 C CA . LEU B 1 13 ? 25.688 22.406 -6.871 1 46.16 13 LEU B CA 1
ATOM 1420 C C . LEU B 1 13 ? 25.703 20.891 -6.836 1 46.16 13 LEU B C 1
ATOM 1422 O O . LEU B 1 13 ? 26.062 20.234 -7.824 1 46.16 13 LEU B O 1
ATOM 1426 N N . LEU B 1 14 ? 26.031 20.234 -5.742 1 45 14 LEU B N 1
ATOM 1427 C CA . LEU B 1 14 ? 25.75 18.812 -5.59 1 45 14 LEU B CA 1
ATOM 1428 C C . LEU B 1 14 ? 24.391 18.469 -6.176 1 45 14 LEU B C 1
ATOM 1430 O O . LEU B 1 14 ? 23.359 18.734 -5.562 1 45 14 LEU B O 1
ATOM 1434 N N . CYS B 1 15 ? 24.172 18.594 -7.508 1 43.41 15 CYS B N 1
ATOM 1435 C CA . CYS B 1 15 ? 23.031 17.875 -8.078 1 43.41 15 CYS B CA 1
ATOM 1436 C C . CYS B 1 15 ? 22.938 16.469 -7.504 1 43.41 15 CYS B C 1
ATOM 1438 O O . CYS B 1 15 ? 23.75 15.602 -7.82 1 43.41 15 CYS B O 1
ATOM 1440 N N . GLN B 1 16 ? 22.562 16.266 -6.285 1 43.56 16 GLN B N 1
ATOM 1441 C CA . GLN B 1 16 ? 22.172 14.914 -5.922 1 43.56 16 GLN B CA 1
ATOM 1442 C C . GLN B 1 16 ? 21.344 14.258 -7.027 1 43.56 16 GLN B C 1
ATOM 1444 O O . GLN B 1 16 ? 20.188 14.633 -7.254 1 43.56 16 GLN B O 1
ATOM 1449 N N . LEU B 1 17 ? 21.891 13.961 -8.164 1 41.28 17 LEU B N 1
ATOM 1450 C CA . LEU B 1 17 ? 21.234 12.977 -9.031 1 41.28 17 LEU B CA 1
ATOM 1451 C C . LEU B 1 17 ? 20.641 11.844 -8.203 1 41.28 17 LEU B C 1
ATOM 1453 O O . LEU B 1 17 ? 21.375 11.016 -7.66 1 41.28 17 LEU B O 1
ATOM 1457 N N . THR B 1 18 ? 19.578 12.086 -7.402 1 47.22 18 THR B N 1
ATOM 1458 C CA . THR B 1 18 ? 18.859 10.891 -6.965 1 47.22 18 THR B CA 1
ATOM 1459 C C . THR B 1 18 ? 18.906 9.812 -8.047 1 47.22 18 THR B C 1
ATOM 1461 O O . THR B 1 18 ? 18.516 10.062 -9.195 1 47.22 18 THR B O 1
ATOM 1464 N N . GLY B 1 19 ? 19.906 9.062 -8.117 1 46.66 19 GLY B N 1
ATOM 1465 C CA . GLY B 1 19 ? 19.922 7.914 -9 1 46.66 19 GLY B CA 1
ATOM 1466 C C . GLY B 1 19 ? 18.547 7.293 -9.188 1 46.66 19 GLY B C 1
ATOM 1467 O O . GLY B 1 19 ? 17.656 7.5 -8.367 1 46.66 19 GLY B O 1
ATOM 1468 N N . PRO B 1 20 ? 18.125 6.938 -10.414 1 50.31 20 PRO B N 1
ATOM 1469 C CA . PRO B 1 20 ? 16.828 6.324 -10.734 1 50.31 20 PRO B CA 1
ATOM 1470 C C . PRO B 1 20 ? 16.422 5.258 -9.719 1 50.31 20 PRO B C 1
ATOM 1472 O O . PRO B 1 20 ? 17.266 4.629 -9.094 1 50.31 20 PRO B O 1
ATOM 1475 N N . ALA B 1 21 ? 15.18 5.34 -9.172 1 61.16 21 ALA B N 1
ATOM 1476 C CA . ALA B 1 21 ? 14.594 4.176 -8.523 1 61.16 21 ALA B CA 1
ATOM 1477 C C . ALA B 1 21 ? 15.109 2.881 -9.148 1 61.16 21 ALA B C 1
ATOM 1479 O O . ALA B 1 21 ? 15.18 2.758 -10.375 1 61.16 21 ALA B O 1
ATOM 1480 N N . ALA B 1 22 ? 16.094 2.207 -8.469 1 75.81 22 ALA B N 1
ATOM 1481 C CA . ALA B 1 22 ? 16.672 0.96 -8.953 1 75.81 22 ALA B CA 1
ATOM 1482 C C . ALA B 1 22 ? 15.594 -0.089 -9.211 1 75.81 22 ALA B C 1
ATOM 1484 O O . ALA B 1 22 ? 14.859 -0.467 -8.297 1 75.81 22 ALA B O 1
ATOM 1485 N N . CYS B 1 23 ? 15.195 -0.214 -10.484 1 79.81 23 CYS B N 1
ATOM 1486 C CA . CYS B 1 23 ? 14.234 -1.226 -10.914 1 79.81 23 CYS B CA 1
ATOM 1487 C C . CYS B 1 23 ? 14.953 -2.432 -11.516 1 79.81 23 CYS B C 1
ATOM 1489 O O . CYS B 1 23 ? 15.812 -2.279 -12.383 1 79.81 23 CYS B O 1
ATOM 1491 N N . GLY B 1 24 ? 14.664 -3.609 -10.898 1 85.44 24 GLY B N 1
ATOM 1492 C CA . GLY B 1 24 ? 15.203 -4.844 -11.453 1 85.44 24 GLY B CA 1
ATOM 1493 C C . GLY B 1 24 ? 14.648 -5.18 -12.82 1 85.44 24 GLY B C 1
ATOM 1494 O O . GLY B 1 24 ? 13.688 -4.555 -13.273 1 85.44 24 GLY B O 1
ATOM 1495 N N . VAL B 1 25 ? 15.328 -6.086 -13.492 1 90.44 25 VAL B N 1
ATOM 1496 C CA . VAL B 1 25 ? 14.883 -6.586 -14.789 1 90.44 25 VAL B CA 1
ATOM 1497 C C . VAL B 1 25 ? 13.562 -7.324 -14.633 1 90.44 25 VAL B C 1
ATOM 1499 O O . VAL B 1 25 ? 13.359 -8.047 -13.648 1 90.44 25 VAL B O 1
ATOM 1502 N N . L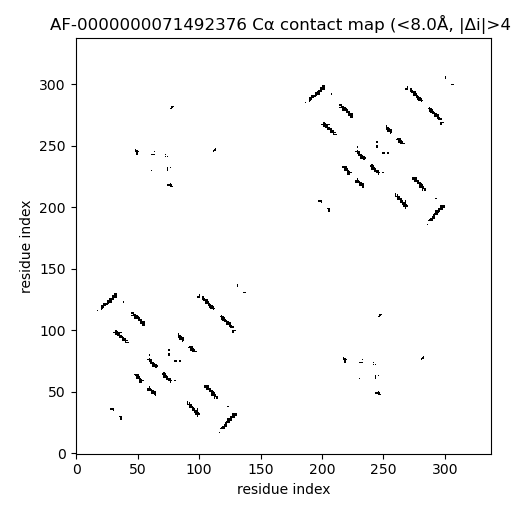EU B 1 26 ? 12.727 -7.133 -15.594 1 96.44 26 LEU B N 1
ATOM 1503 C CA . LEU B 1 26 ? 11.43 -7.797 -15.586 1 96.44 26 LEU B CA 1
ATOM 1504 C C . LEU B 1 26 ? 11.594 -9.312 -15.578 1 96.44 26 LEU B C 1
ATOM 1506 O O . LEU B 1 26 ? 12.344 -9.859 -16.391 1 96.44 26 LEU B O 1
ATOM 1510 N N . LYS B 1 27 ? 10.969 -9.969 -14.641 1 97.38 27 LYS B N 1
ATOM 1511 C CA . LYS B 1 27 ? 10.945 -11.43 -14.586 1 97.38 27 LYS B CA 1
ATOM 1512 C C . LYS B 1 27 ? 9.617 -11.977 -15.086 1 97.38 27 LYS B C 1
ATOM 1514 O O . LYS B 1 27 ? 8.547 -11.516 -14.672 1 97.38 27 LYS B O 1
ATOM 1519 N N . LYS B 1 28 ? 9.641 -12.945 -15.992 1 97.56 28 LYS B N 1
ATOM 1520 C CA . LYS B 1 28 ? 8.438 -13.578 -16.516 1 97.56 28 LYS B CA 1
ATOM 1521 C C . LYS B 1 28 ? 8.125 -14.875 -15.773 1 97.56 28 LYS B C 1
ATOM 1523 O O . LYS B 1 28 ? 9.008 -15.695 -15.547 1 97.56 28 LYS B O 1
ATOM 1528 N N . LEU B 1 29 ? 6.855 -15.039 -15.43 1 98.44 29 LEU B N 1
ATOM 1529 C CA . LEU B 1 29 ? 6.371 -16.203 -14.703 1 98.44 29 LEU B CA 1
ATOM 1530 C C . LEU B 1 29 ? 5.168 -16.828 -15.414 1 98.44 29 LEU B C 1
ATOM 1532 O O . LEU B 1 29 ? 4.418 -16.125 -16.094 1 98.44 29 LEU B O 1
ATOM 1536 N N . VAL B 1 30 ? 5.066 -18.125 -15.297 1 97.19 30 VAL B N 1
ATOM 1537 C CA . VAL B 1 30 ? 3.934 -18.859 -15.852 1 97.19 30 VAL B CA 1
ATOM 1538 C C . VAL B 1 30 ? 3.285 -19.703 -14.766 1 97.19 30 VAL B C 1
ATOM 1540 O O . VAL B 1 30 ? 3.98 -20.344 -13.969 1 97.19 30 VAL B O 1
ATOM 1543 N N . GLY B 1 31 ? 1.957 -19.625 -14.727 1 97 31 GLY B N 1
ATOM 1544 C CA . GLY B 1 31 ? 1.211 -20.438 -13.789 1 97 31 GLY B CA 1
ATOM 1545 C C . GLY B 1 31 ? 0.029 -21.141 -14.43 1 97 31 GLY B C 1
ATOM 1546 O O . GLY B 1 31 ? -0.5 -20.688 -15.445 1 97 31 GLY B O 1
ATOM 1547 N N . ALA B 1 32 ? -0.354 -22.297 -13.797 1 96 32 ALA B N 1
ATOM 1548 C CA . ALA B 1 32 ? -1.541 -23.031 -14.234 1 96 32 ALA B CA 1
ATOM 1549 C C . ALA B 1 32 ? -2.764 -22.625 -13.414 1 96 32 ALA B C 1
ATOM 1551 O O . ALA B 1 32 ? -2.666 -22.422 -12.203 1 96 32 ALA B O 1
ATOM 1552 N N . LEU B 1 33 ? -3.9 -22.625 -14.164 1 96.62 33 LEU B N 1
ATOM 1553 C CA . LEU B 1 33 ? -5.156 -22.391 -13.461 1 96.62 33 LEU B CA 1
ATOM 1554 C C . LEU B 1 33 ? -5.297 -23.328 -12.273 1 96.62 33 LEU B C 1
ATOM 1556 O O . LEU B 1 33 ? -5.031 -24.531 -12.391 1 96.62 33 LEU B O 1
ATOM 1560 N N . GLY B 1 34 ? -5.625 -22.766 -11.094 1 96.81 34 GLY B N 1
ATOM 1561 C CA . GLY B 1 34 ? -5.82 -23.578 -9.898 1 96.81 34 GLY B CA 1
ATOM 1562 C C . GLY B 1 34 ? -4.523 -23.891 -9.18 1 96.81 34 GLY B C 1
ATOM 1563 O O . GLY B 1 34 ? -4.543 -24.391 -8.047 1 96.81 34 GLY B O 1
ATOM 1564 N N . GLY B 1 35 ? -3.365 -23.625 -9.773 1 97.38 35 GLY B N 1
ATOM 1565 C CA . GLY B 1 35 ? -2.061 -23.906 -9.195 1 97.38 35 GLY B CA 1
ATOM 1566 C C . GLY B 1 35 ? -1.516 -22.75 -8.383 1 97.38 35 GLY B C 1
ATOM 1567 O O . GLY B 1 35 ? -2.281 -21.922 -7.875 1 97.38 35 GLY B O 1
ATOM 1568 N N . SER B 1 36 ? -0.194 -22.766 -8.109 1 98.12 36 SER B N 1
ATOM 1569 C CA . SER B 1 36 ? 0.473 -21.719 -7.355 1 98.12 36 SER B CA 1
ATOM 1570 C C . SER B 1 36 ? 1.72 -21.219 -8.078 1 98.12 36 SER B C 1
ATOM 1572 O O . SER B 1 36 ? 2.246 -21.906 -8.961 1 98.12 36 SER B O 1
ATOM 1574 N N . VAL B 1 37 ? 2.094 -20.047 -7.828 1 98.44 37 VAL B N 1
ATOM 1575 C CA . VAL B 1 37 ? 3.312 -19.469 -8.383 1 98.44 37 VAL B CA 1
ATOM 1576 C C . VAL B 1 37 ? 4.078 -18.719 -7.297 1 98.44 37 VAL B C 1
ATOM 1578 O O . VAL B 1 37 ? 3.473 -18.125 -6.398 1 98.44 37 VAL B O 1
ATOM 1581 N N . ASN B 1 38 ? 5.426 -18.766 -7.348 1 98.38 38 ASN B N 1
ATOM 1582 C CA . ASN B 1 38 ? 6.305 -18.016 -6.465 1 98.38 38 ASN B CA 1
ATOM 1583 C C . ASN B 1 38 ? 6.902 -16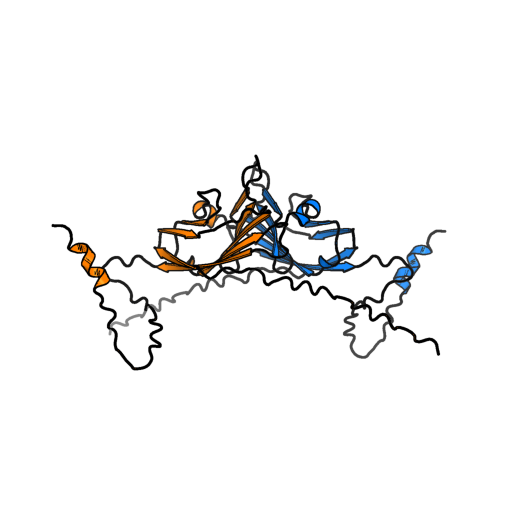.797 -7.168 1 98.38 38 ASN B C 1
ATOM 1585 O O . ASN B 1 38 ? 7.332 -16.891 -8.32 1 98.38 38 ASN B O 1
ATOM 1589 N N . PHE B 1 39 ? 6.824 -15.719 -6.531 1 98.31 39 PHE B N 1
ATOM 1590 C CA . PHE B 1 39 ? 7.527 -14.508 -6.945 1 98.31 39 PHE B CA 1
ATOM 1591 C C . PHE B 1 39 ? 8.805 -14.32 -6.129 1 98.31 39 PHE B C 1
ATOM 1593 O O . PHE B 1 39 ? 8.758 -13.797 -5.012 1 98.31 39 PHE B O 1
ATOM 1600 N N . PRO B 1 40 ? 9.93 -14.695 -6.699 1 96.88 40 PRO B N 1
ATOM 1601 C CA . PRO B 1 40 ? 11.156 -14.68 -5.898 1 96.88 40 PRO B CA 1
ATOM 1602 C C . PRO B 1 40 ? 11.625 -13.273 -5.559 1 96.88 40 PRO B C 1
ATOM 1604 O O . PRO B 1 40 ? 11.594 -12.383 -6.414 1 96.88 40 PRO B O 1
ATOM 1607 N N . LEU B 1 41 ? 11.93 -13.078 -4.328 1 95 41 LEU B N 1
ATOM 1608 C CA . LEU B 1 41 ? 12.461 -11.805 -3.85 1 95 41 LEU B CA 1
ATOM 1609 C C . LEU B 1 41 ? 13.789 -12.008 -3.139 1 95 41 LEU B C 1
ATOM 1611 O O . LEU B 1 41 ? 13.914 -12.875 -2.268 1 95 41 LEU B O 1
ATOM 1615 N N . ASN B 1 42 ? 14.797 -11.305 -3.611 1 88.56 42 ASN B N 1
ATOM 1616 C CA . ASN B 1 42 ? 16.094 -11.289 -2.941 1 88.56 42 ASN B CA 1
ATOM 1617 C C . ASN B 1 42 ? 16.297 -9.992 -2.158 1 88.56 42 ASN B C 1
ATOM 1619 O O . ASN B 1 42 ? 16.594 -8.953 -2.742 1 88.56 42 ASN B O 1
ATOM 1623 N N . LEU B 1 43 ? 16.031 -10.086 -0.85 1 87.69 43 LEU B N 1
ATOM 1624 C CA . LEU B 1 43 ? 16.172 -8.898 -0.014 1 87.69 43 LEU B CA 1
ATOM 1625 C C . LEU B 1 43 ? 17.609 -8.695 0.422 1 87.69 43 LEU B C 1
ATOM 1627 O O . LEU B 1 43 ? 18.312 -9.656 0.741 1 87.69 43 LEU B O 1
ATOM 1631 N N . SER B 1 44 ? 18.062 -7.574 0.146 1 77.25 44 SER B N 1
ATOM 1632 C CA . SER B 1 44 ? 19.391 -7.234 0.643 1 77.25 44 SER B CA 1
ATOM 1633 C C . SER B 1 44 ? 19.344 -6.844 2.115 1 77.25 44 SER B C 1
ATOM 1635 O O . SER B 1 44 ? 18.266 -6.621 2.672 1 77.25 44 SER B O 1
ATOM 1637 N N . ALA B 1 45 ? 20.594 -6.801 2.816 1 63.03 45 ALA B N 1
ATOM 1638 C CA . ALA B 1 45 ? 20.812 -6.688 4.254 1 63.03 45 ALA B CA 1
ATOM 1639 C C . ALA B 1 45 ? 20.422 -5.301 4.762 1 63.03 45 ALA B C 1
ATOM 1641 O O . ALA B 1 45 ? 20.469 -5.035 5.965 1 63.03 45 ALA B O 1
ATOM 1642 N N . ASP B 1 46 ? 19.703 -4.57 4.086 1 72.88 46 ASP B N 1
ATOM 1643 C CA . ASP B 1 46 ? 19.375 -3.242 4.598 1 72.88 46 ASP B CA 1
ATOM 1644 C C . ASP B 1 46 ? 18.109 -3.275 5.438 1 72.88 46 ASP B C 1
ATOM 1646 O O . ASP B 1 46 ? 17.25 -4.148 5.246 1 72.88 46 ASP B O 1
ATOM 1650 N N . PRO B 1 47 ? 18.25 -2.426 6.594 1 87.38 47 PRO B N 1
ATOM 1651 C CA . PRO B 1 47 ? 16.984 -2.309 7.332 1 87.38 47 PRO B CA 1
ATOM 1652 C C . PRO B 1 47 ? 15.805 -1.991 6.422 1 87.38 47 PRO B C 1
ATOM 1654 O O . PRO B 1 47 ? 15.828 -0.994 5.699 1 87.38 47 PRO B O 1
ATOM 1657 N N . ILE B 1 48 ? 14.953 -2.871 6.379 1 93.88 48 ILE B N 1
ATOM 1658 C CA . ILE B 1 48 ? 13.766 -2.709 5.547 1 93.88 48 ILE B CA 1
ATOM 1659 C C . ILE B 1 48 ? 12.609 -2.189 6.395 1 93.88 48 ILE B C 1
ATOM 1661 O O . ILE B 1 48 ? 12.281 -2.77 7.434 1 93.88 48 ILE B O 1
ATOM 1665 N N . ASP B 1 49 ? 12.078 -1.029 5.945 1 96.56 49 ASP B N 1
ATOM 1666 C CA . ASP B 1 49 ? 10.922 -0.458 6.633 1 96.56 49 ASP B CA 1
ATOM 1667 C C . ASP B 1 49 ? 9.641 -1.212 6.273 1 96.56 49 ASP B C 1
ATOM 1669 O O . ASP B 1 49 ? 8.852 -1.557 7.156 1 96.56 49 ASP B O 1
ATOM 1673 N N . SER B 1 50 ? 9.422 -1.427 5.012 1 97.38 50 SER B N 1
ATOM 1674 C CA . SER B 1 50 ? 8.234 -2.145 4.562 1 97.38 50 SER B CA 1
ATOM 1675 C C . SER B 1 50 ? 8.43 -2.713 3.162 1 97.38 50 SER B C 1
ATOM 1677 O O . SER B 1 50 ? 9.32 -2.289 2.432 1 97.38 50 SER B O 1
ATOM 1679 N N . ILE B 1 51 ? 7.695 -3.695 2.867 1 97.5 51 ILE B N 1
ATOM 1680 C CA . ILE B 1 51 ? 7.609 -4.312 1.549 1 97.5 51 ILE B CA 1
ATOM 1681 C C . ILE B 1 51 ? 6.172 -4.242 1.042 1 97.5 51 ILE B C 1
ATOM 1683 O O . ILE B 1 51 ? 5.242 -4.684 1.724 1 97.5 51 ILE B O 1
ATOM 1687 N N . ILE B 1 52 ? 5.98 -3.695 -0.165 1 98.5 52 ILE B N 1
ATOM 1688 C CA . ILE B 1 52 ? 4.641 -3.545 -0.718 1 98.5 52 ILE B CA 1
ATOM 1689 C C . ILE B 1 52 ? 4.562 -4.234 -2.078 1 98.5 52 ILE B C 1
ATOM 1691 O O . ILE B 1 52 ? 5.344 -3.932 -2.98 1 98.5 52 ILE B O 1
ATOM 1695 N N . TRP B 1 53 ? 3.639 -5.18 -2.188 1 98.5 53 TRP B N 1
ATOM 1696 C CA . TRP B 1 53 ? 3.34 -5.816 -3.465 1 98.5 53 TRP B CA 1
ATOM 1697 C C . TRP B 1 53 ? 2.141 -5.152 -4.137 1 98.5 53 TRP B C 1
ATOM 1699 O O . TRP B 1 53 ? 1.108 -4.93 -3.498 1 98.5 53 TRP B O 1
ATOM 1709 N N . VAL B 1 54 ? 2.344 -4.883 -5.379 1 98.25 54 VAL B N 1
ATOM 1710 C CA . VAL B 1 54 ? 1.3 -4.238 -6.172 1 98.25 54 VAL B CA 1
ATOM 1711 C C . VAL B 1 54 ? 0.978 -5.098 -7.395 1 98.25 54 VAL B C 1
ATOM 1713 O O . VAL B 1 54 ? 1.883 -5.539 -8.102 1 98.25 54 VAL B O 1
ATOM 1716 N N . PHE B 1 55 ? -0.257 -5.398 -7.559 1 98.44 55 PHE B N 1
ATOM 1717 C CA . PHE B 1 55 ? -0.745 -6.07 -8.758 1 98.44 55 PHE B CA 1
ATOM 1718 C C . PHE B 1 55 ? -1.434 -5.078 -9.688 1 98.44 55 PHE B C 1
ATOM 1720 O O . PHE B 1 55 ? -2.477 -4.516 -9.344 1 98.44 55 PHE B O 1
ATOM 1727 N N . ASN B 1 56 ? -0.791 -4.918 -10.859 1 95.88 56 ASN B N 1
ATOM 1728 C CA . ASN B 1 56 ? -1.185 -3.854 -11.773 1 95.88 56 ASN B CA 1
ATOM 1729 C C . ASN B 1 56 ? -1.194 -2.492 -11.078 1 95.88 56 ASN B C 1
ATOM 1731 O O . ASN B 1 56 ? -0.14 -1.97 -10.719 1 95.88 56 ASN B O 1
ATOM 1735 N N . THR B 1 57 ? -2.283 -1.93 -10.625 1 92.44 57 THR B N 1
ATOM 1736 C CA . THR B 1 57 ? -2.334 -0.626 -9.977 1 92.44 57 THR B CA 1
ATOM 1737 C C . THR B 1 57 ? -2.865 -0.755 -8.547 1 92.44 57 THR B C 1
ATOM 1739 O O . THR B 1 57 ? -2.959 0.238 -7.824 1 92.44 57 THR B O 1
ATOM 1742 N N . THR B 1 58 ? -3.164 -1.949 -8.18 1 94.56 58 THR B N 1
ATOM 1743 C CA . THR B 1 58 ? -3.795 -2.166 -6.887 1 94.56 58 THR B CA 1
ATOM 1744 C C . THR B 1 58 ? -2.812 -2.803 -5.906 1 94.56 58 THR B C 1
ATOM 1746 O O . THR B 1 58 ? -2.143 -3.781 -6.238 1 94.56 58 THR B O 1
ATOM 1749 N N . THR B 1 59 ? -2.754 -2.199 -4.734 1 98.19 59 THR B N 1
ATOM 1750 C CA . THR B 1 59 ? -1.949 -2.818 -3.686 1 98.19 59 THR B CA 1
ATOM 1751 C C . THR B 1 59 ? -2.52 -4.18 -3.301 1 98.19 59 THR B C 1
ATOM 1753 O O . THR B 1 59 ? -3.717 -4.305 -3.029 1 98.19 59 THR B O 1
ATOM 1756 N N . LEU B 1 60 ? -1.697 -5.215 -3.324 1 98.56 60 LEU B N 1
ATOM 1757 C CA . LEU B 1 60 ? -2.096 -6.582 -3 1 98.56 60 LEU B CA 1
ATOM 1758 C C . LEU B 1 60 ? -1.821 -6.895 -1.534 1 98.56 60 LEU B C 1
ATOM 1760 O O . LEU B 1 60 ? -2.699 -7.391 -0.826 1 98.56 60 LEU B O 1
ATOM 1764 N N . VAL B 1 61 ? -0.628 -6.625 -1.062 1 98.75 61 VAL B N 1
ATOM 1765 C CA . VAL B 1 61 ? -0.223 -6.945 0.304 1 98.75 61 VAL B CA 1
ATOM 1766 C C . VAL B 1 61 ? 0.849 -5.961 0.767 1 98.75 61 VAL B C 1
ATOM 1768 O O . VAL B 1 61 ? 1.692 -5.531 -0.026 1 98.75 61 VAL B O 1
ATOM 1771 N N . THR B 1 62 ? 0.838 -5.504 2.002 1 98.88 62 THR B N 1
ATOM 1772 C CA . THR B 1 62 ? 1.85 -4.684 2.662 1 98.88 62 THR B CA 1
ATOM 1773 C C . THR B 1 62 ? 2.455 -5.43 3.85 1 98.88 62 THR B C 1
ATOM 1775 O O . THR B 1 62 ? 1.729 -6.004 4.664 1 98.88 62 THR B O 1
ATOM 1778 N N . ILE B 1 63 ? 3.756 -5.398 3.928 1 98.25 63 ILE B N 1
ATOM 1779 C CA . ILE B 1 63 ? 4.473 -6.156 4.949 1 98.25 63 ILE B CA 1
ATOM 1780 C C . ILE B 1 63 ? 5.402 -5.223 5.723 1 98.25 63 ILE B C 1
ATOM 1782 O O . ILE B 1 63 ? 6.125 -4.422 5.125 1 98.25 63 ILE B O 1
ATOM 1786 N N . GLN B 1 64 ? 5.316 -5.234 6.996 1 97.19 64 GLN B N 1
ATOM 1787 C CA . GLN B 1 64 ? 6.398 -4.777 7.863 1 97.19 64 GLN B CA 1
ATOM 1788 C C . GLN B 1 64 ? 7.238 -5.949 8.359 1 97.19 64 GLN B C 1
ATOM 1790 O O . GLN B 1 64 ? 6.785 -6.73 9.203 1 97.19 64 GLN B O 1
ATOM 1795 N N . PRO B 1 65 ? 8.477 -6.059 7.816 1 95.5 65 PRO B N 1
ATOM 1796 C CA . PRO B 1 65 ? 9.289 -7.223 8.172 1 95.5 65 PRO B CA 1
ATOM 1797 C C . PRO B 1 65 ? 9.531 -7.332 9.68 1 95.5 65 PRO B C 1
ATOM 1799 O O . PRO B 1 65 ? 9.406 -6.336 10.398 1 95.5 65 PRO B O 1
ATOM 1802 N N . LYS B 1 66 ? 9.828 -8.531 10.07 1 91.75 66 LYS B N 1
ATOM 1803 C CA . LYS B 1 66 ? 10.164 -8.797 11.469 1 91.75 66 LYS B CA 1
ATOM 1804 C C . LYS B 1 66 ? 11.367 -7.969 11.914 1 91.75 66 LYS B C 1
ATOM 1806 O O . LYS B 1 66 ? 12.336 -7.82 11.164 1 91.75 66 LYS B O 1
ATOM 1811 N N . LEU B 1 67 ? 11.109 -7.371 13.047 1 83.56 67 LEU B N 1
ATOM 1812 C CA . LEU B 1 67 ? 12.219 -6.688 13.695 1 83.56 67 LEU B CA 1
ATOM 1813 C C . LEU B 1 67 ? 12.609 -7.391 14.992 1 83.56 67 LEU B C 1
ATOM 1815 O O . LEU B 1 67 ? 11.781 -7.562 15.883 1 83.56 67 LEU B O 1
ATOM 1819 N N . ALA B 1 68 ? 13.875 -7.75 15.023 1 82.88 68 ALA B N 1
ATOM 1820 C CA . ALA B 1 68 ? 14.398 -8.367 16.234 1 82.88 68 ALA B CA 1
ATOM 1821 C C . ALA B 1 68 ? 13.43 -9.422 16.781 1 82.88 68 ALA B C 1
ATOM 1823 O O . ALA B 1 68 ? 13.227 -10.461 16.141 1 82.88 68 ALA B O 1
ATOM 1824 N N . ASP B 1 69 ? 12.68 -9.062 17.828 1 84.44 69 ASP B N 1
ATOM 1825 C CA . ASP B 1 69 ? 11.844 -10.047 18.516 1 84.44 69 ASP B CA 1
ATOM 1826 C C . ASP B 1 69 ? 10.375 -9.852 18.172 1 84.44 69 ASP B C 1
ATOM 1828 O O . ASP B 1 69 ? 9.5 -10.508 18.75 1 84.44 69 ASP B O 1
ATOM 1832 N N . LYS B 1 70 ? 10.094 -9.031 17.266 1 88.94 70 LYS B N 1
ATOM 1833 C CA . LYS B 1 70 ? 8.703 -8.789 16.891 1 88.94 70 LYS B CA 1
ATOM 1834 C C . LYS B 1 70 ? 8.352 -9.516 15.602 1 88.94 70 LYS B C 1
ATOM 1836 O O . LYS B 1 70 ? 9.164 -9.586 14.68 1 88.94 70 LYS B O 1
ATOM 1841 N N . LYS B 1 71 ? 7.188 -10.094 15.602 1 93.19 71 LYS B N 1
ATOM 1842 C CA . LYS B 1 71 ? 6.703 -10.781 14.406 1 93.19 71 LYS B CA 1
ATOM 1843 C C . LYS B 1 71 ? 6.434 -9.797 13.273 1 93.19 71 LYS B C 1
ATOM 1845 O O . LYS B 1 71 ? 6.207 -8.609 13.516 1 93.19 71 LYS B O 1
ATOM 1850 N N . ALA B 1 72 ? 6.555 -10.336 12.094 1 95.44 72 ALA B N 1
ATOM 1851 C CA . ALA B 1 72 ? 6.207 -9.516 10.938 1 95.44 72 ALA B CA 1
ATOM 1852 C C . ALA B 1 72 ? 4.723 -9.164 10.938 1 95.44 72 ALA B C 1
ATOM 1854 O O . ALA B 1 72 ? 3.891 -9.961 11.375 1 95.44 72 ALA B O 1
ATOM 1855 N N . LEU B 1 73 ? 4.367 -8.016 10.547 1 97 73 LEU B N 1
ATOM 1856 C CA . LEU B 1 73 ? 2.99 -7.625 10.266 1 97 73 LEU B CA 1
ATOM 1857 C C . LEU B 1 73 ? 2.686 -7.738 8.781 1 97 73 LEU B C 1
ATOM 1859 O O . LEU B 1 73 ? 3.432 -7.215 7.949 1 97 73 LEU B O 1
ATOM 1863 N N . ILE B 1 74 ? 1.685 -8.422 8.508 1 97.88 74 ILE B N 1
ATOM 1864 C CA . ILE B 1 74 ? 1.287 -8.609 7.117 1 97.88 74 ILE B CA 1
ATOM 1865 C C . ILE B 1 74 ? -0.181 -8.227 6.945 1 97.88 74 ILE B C 1
ATOM 1867 O O . ILE B 1 74 ? -1.054 -8.766 7.633 1 97.88 74 ILE B O 1
ATOM 1871 N N . ILE B 1 75 ? -0.453 -7.293 6.039 1 98.5 75 ILE B N 1
ATOM 1872 C CA . ILE B 1 75 ? -1.816 -6.891 5.719 1 98.5 75 ILE B CA 1
ATOM 1873 C C . ILE B 1 75 ? -2.125 -7.227 4.262 1 98.5 75 ILE B C 1
ATOM 1875 O O . ILE B 1 75 ? -1.539 -6.645 3.346 1 98.5 75 ILE B O 1
ATOM 1879 N N . VAL B 1 76 ? -3.008 -8.156 4.109 1 98.69 76 VAL B N 1
ATOM 1880 C CA . VAL B 1 76 ? -3.553 -8.422 2.781 1 98.69 76 VAL B CA 1
ATOM 1881 C C . VAL B 1 76 ? -4.719 -7.48 2.502 1 98.69 76 VAL B C 1
ATOM 1883 O O . VAL B 1 76 ? -5.691 -7.441 3.258 1 98.69 76 VAL B O 1
ATOM 1886 N N . THR B 1 77 ? -4.715 -6.758 1.412 1 98.31 77 THR B N 1
ATOM 1887 C CA . THR B 1 77 ? -5.559 -5.602 1.147 1 98.31 77 THR B CA 1
ATOM 1888 C C . THR B 1 77 ? -7.023 -6.016 1.024 1 98.31 77 THR B C 1
ATOM 1890 O O . THR B 1 77 ? -7.91 -5.348 1.562 1 98.31 77 THR B O 1
ATOM 1893 N N . GLN B 1 78 ? -7.258 -7.027 0.248 1 97.44 78 GLN B N 1
ATOM 1894 C CA . GLN B 1 78 ? -8.625 -7.484 0.007 1 97.44 78 GLN B CA 1
ATOM 1895 C C . GLN B 1 78 ? -8.859 -8.867 0.612 1 97.44 78 GLN B C 1
ATOM 1897 O O . GLN B 1 78 ? -8.016 -9.758 0.478 1 97.44 78 GLN B O 1
ATOM 1902 N N . HIS B 1 79 ? -9.938 -9.039 1.269 1 96.62 79 HIS B N 1
ATOM 1903 C CA . HIS B 1 79 ? -10.273 -10.273 1.973 1 96.62 79 HIS B CA 1
ATOM 1904 C C . HIS B 1 79 ? -10.195 -11.477 1.042 1 96.62 79 HIS B C 1
ATOM 1906 O O . HIS B 1 79 ? -9.727 -12.547 1.441 1 96.62 79 HIS B O 1
ATOM 1912 N N . ARG B 1 80 ? -10.609 -11.359 -0.188 1 96.19 80 ARG B N 1
ATOM 1913 C CA . ARG B 1 80 ? -10.672 -12.461 -1.144 1 96.19 80 ARG B CA 1
ATOM 1914 C C . ARG B 1 80 ? -9.281 -13.039 -1.408 1 96.19 80 ARG B C 1
ATOM 1916 O O . ARG B 1 80 ? -9.156 -14.156 -1.921 1 96.19 80 ARG B O 1
ATOM 1923 N N . ASN B 1 81 ? -8.211 -12.289 -1.101 1 98 81 ASN B N 1
ATOM 1924 C CA . ASN B 1 81 ? -6.855 -12.742 -1.389 1 98 81 ASN B CA 1
ATOM 1925 C C . ASN B 1 81 ? -6.18 -13.312 -0.148 1 98 81 ASN B C 1
ATOM 1927 O O . ASN B 1 81 ? -5.082 -13.867 -0.234 1 98 81 ASN B O 1
ATOM 1931 N N . LYS B 1 82 ? -6.793 -13.234 1.001 1 97.81 82 LYS B N 1
ATOM 1932 C CA . LYS B 1 82 ? -6.172 -13.609 2.268 1 97.81 82 LYS B CA 1
ATOM 1933 C C . LYS B 1 82 ? -5.754 -15.078 2.26 1 97.81 82 LYS B C 1
ATOM 1935 O O . LYS B 1 82 ? -4.699 -15.43 2.795 1 97.81 82 LYS B O 1
ATOM 1940 N N . GLU B 1 83 ? -6.535 -15.961 1.619 1 97.75 83 GLU B N 1
ATOM 1941 C CA . GLU B 1 83 ? -6.238 -17.391 1.627 1 97.75 83 GLU B CA 1
ATOM 1942 C C . GLU B 1 83 ? -5.262 -17.75 0.515 1 97.75 83 GLU B C 1
ATOM 1944 O O . GLU B 1 83 ? -4.73 -18.875 0.488 1 97.75 83 GLU B O 1
ATOM 1949 N N . ARG B 1 84 ? -5.059 -16.844 -0.413 1 98.44 84 ARG B N 1
ATOM 1950 C CA . ARG B 1 84 ? -4.273 -17.156 -1.602 1 98.44 84 ARG B CA 1
ATOM 1951 C C . ARG B 1 84 ? -2.867 -16.578 -1.497 1 98.44 84 ARG B C 1
ATOM 1953 O O . ARG B 1 84 ? -1.956 -17.031 -2.199 1 98.44 84 ARG B O 1
ATOM 1960 N N . VAL B 1 85 ? -2.654 -15.586 -0.667 1 98.62 85 VAL B N 1
ATOM 1961 C CA . VAL B 1 85 ? -1.377 -14.898 -0.507 1 98.62 85 VAL B CA 1
ATOM 1962 C C . VAL B 1 85 ? -0.635 -15.453 0.704 1 98.62 85 VAL B C 1
ATOM 1964 O O . VAL B 1 85 ? -1.159 -15.445 1.82 1 98.62 85 VAL B O 1
ATOM 1967 N N . ASN B 1 86 ? 0.578 -15.906 0.412 1 98 86 ASN B N 1
ATOM 1968 C CA . ASN B 1 86 ? 1.367 -16.484 1.491 1 98 86 ASN B CA 1
ATOM 1969 C C . ASN B 1 86 ? 2.844 -16.125 1.369 1 98 86 ASN B C 1
ATOM 1971 O O . ASN B 1 86 ? 3.342 -15.898 0.265 1 98 86 ASN B O 1
ATOM 1975 N N . PHE B 1 87 ? 3.482 -16.109 2.574 1 97.25 87 PHE B N 1
ATOM 1976 C CA . PHE B 1 87 ? 4.918 -15.867 2.67 1 97.25 87 PHE B CA 1
ATOM 1977 C C . PHE B 1 87 ? 5.59 -16.969 3.492 1 97.25 87 PHE B C 1
ATOM 1979 O O . PHE B 1 87 ? 5.852 -16.781 4.684 1 97.25 87 PHE B O 1
ATOM 1986 N N . PRO B 1 88 ? 5.93 -18.016 2.795 1 92.69 88 PRO B N 1
ATOM 1987 C CA . PRO B 1 88 ? 6.363 -19.219 3.516 1 92.69 88 PRO B CA 1
ATOM 1988 C C . PRO B 1 88 ? 7.738 -19.047 4.152 1 92.69 88 PRO B C 1
ATOM 1990 O O . PRO B 1 88 ? 8.078 -19.781 5.086 1 92.69 88 PRO B O 1
ATOM 1993 N N . HIS B 1 89 ? 8.586 -18.094 3.668 1 89.12 89 HIS B N 1
ATOM 1994 C CA . HIS B 1 89 ? 9.953 -17.953 4.172 1 89.12 89 HIS B CA 1
ATOM 1995 C C . HIS B 1 89 ? 10.227 -16.516 4.609 1 89.12 89 HIS B C 1
ATOM 1997 O O . HIS B 1 89 ? 9.477 -15.609 4.262 1 89.12 89 HIS B O 1
ATOM 2003 N N . GLU B 1 90 ? 11.305 -16.297 5.363 1 85.5 90 GLU B N 1
ATOM 2004 C CA . GLU B 1 90 ? 11.688 -14.984 5.895 1 85.5 90 GLU B CA 1
ATOM 2005 C C . GLU B 1 90 ? 12.164 -14.055 4.785 1 85.5 90 GLU B C 1
ATOM 2007 O O . GLU B 1 90 ? 12.297 -12.852 4.996 1 85.5 90 GLU B O 1
ATOM 2012 N N . GLY B 1 91 ? 12.312 -14.539 3.68 1 91.38 91 GLY B N 1
ATOM 2013 C CA . GLY B 1 91 ? 12.75 -13.719 2.559 1 91.38 91 GLY B CA 1
ATOM 2014 C C . GLY B 1 91 ? 11.609 -13 1.862 1 91.38 91 GLY B C 1
ATOM 2015 O O . GLY B 1 91 ? 11.844 -12.195 0.954 1 91.38 91 GLY B O 1
ATOM 2016 N N . TYR B 1 92 ? 10.359 -13.258 2.256 1 96.19 92 TYR B N 1
ATOM 2017 C CA . TYR B 1 92 ? 9.148 -12.562 1.852 1 96.19 92 TYR B CA 1
ATOM 2018 C C . TYR B 1 92 ? 8.93 -12.672 0.347 1 96.19 92 TYR B C 1
ATOM 2020 O O . TYR B 1 92 ? 8.398 -11.75 -0.281 1 96.19 92 TYR B O 1
ATOM 2028 N N . SER B 1 93 ? 9.484 -13.727 -0.246 1 97.31 93 SER B N 1
ATOM 2029 C CA . SER B 1 93 ? 8.984 -14.109 -1.562 1 97.31 93 SER B CA 1
ATOM 2030 C C . SER B 1 93 ? 7.492 -14.422 -1.517 1 97.31 93 SER B C 1
ATOM 2032 O O . SER B 1 93 ? 7.027 -15.117 -0.614 1 97.31 93 SER B O 1
ATOM 2034 N N . LEU B 1 94 ? 6.801 -13.914 -2.486 1 98.5 94 LEU B N 1
ATOM 2035 C CA . LEU B 1 94 ? 5.352 -14.094 -2.498 1 98.5 94 LEU B CA 1
ATOM 2036 C C . LEU B 1 94 ? 4.969 -15.406 -3.168 1 98.5 94 LEU B C 1
ATOM 2038 O O . LEU B 1 94 ? 5.441 -15.711 -4.266 1 98.5 94 LEU B O 1
ATOM 2042 N N . LYS B 1 95 ? 4.164 -16.188 -2.477 1 98.75 95 LYS B N 1
ATOM 2043 C CA . LYS B 1 95 ? 3.48 -17.312 -3.109 1 98.75 95 LYS B CA 1
ATOM 2044 C C . LYS B 1 95 ? 2.002 -17.016 -3.328 1 98.75 95 LYS B C 1
ATOM 2046 O O . LYS B 1 95 ? 1.271 -16.75 -2.373 1 98.75 95 LYS B O 1
ATOM 2051 N N . LEU B 1 96 ? 1.554 -16.969 -4.543 1 98.88 96 LEU B N 1
ATOM 2052 C CA . LEU B 1 96 ? 0.147 -16.812 -4.895 1 98.88 96 LEU B CA 1
ATOM 2053 C C . LEU B 1 96 ? -0.457 -18.141 -5.324 1 98.88 96 LEU B C 1
ATOM 2055 O O . LEU B 1 96 ? 0.027 -18.781 -6.266 1 98.88 96 LEU B O 1
ATOM 2059 N N . SER B 1 97 ? -1.521 -18.578 -4.645 1 98.69 97 SER B N 1
ATOM 2060 C CA . SER B 1 97 ? -2.143 -19.875 -4.91 1 98.69 97 SER B CA 1
ATOM 2061 C C . SER B 1 97 ? -3.541 -19.703 -5.496 1 98.69 97 SER B C 1
ATOM 2063 O O . SER B 1 97 ? -4.016 -18.578 -5.668 1 98.69 97 SER B O 1
ATOM 2065 N N . LYS B 1 98 ? -4.195 -20.891 -5.836 1 98.31 98 LYS B N 1
ATOM 2066 C CA . LYS B 1 98 ? -5.527 -20.906 -6.434 1 98.31 98 LYS B CA 1
ATOM 2067 C C . LYS B 1 98 ? -5.629 -19.891 -7.566 1 98.31 98 LYS B C 1
ATOM 2069 O O . LYS B 1 98 ? -6.543 -19.062 -7.586 1 98.31 98 LYS B O 1
ATOM 2074 N N . LEU B 1 99 ? -4.703 -20 -8.469 1 98.5 99 LEU B N 1
ATOM 2075 C CA . LEU B 1 99 ? -4.566 -19.031 -9.547 1 98.5 99 LEU B CA 1
ATOM 2076 C C . LEU B 1 99 ? -5.816 -19 -10.422 1 98.5 99 LEU B C 1
ATOM 2078 O O . LEU B 1 99 ? -6.383 -20.047 -10.734 1 98.5 99 LEU B O 1
ATOM 2082 N N . LYS B 1 100 ? -6.215 -17.812 -10.773 1 97.88 100 LYS B N 1
ATOM 2083 C CA . LYS B 1 100 ? -7.297 -17.547 -11.719 1 97.88 100 LYS B CA 1
ATOM 2084 C C . LYS B 1 100 ? -6.77 -16.906 -13 1 97.88 100 LYS B C 1
ATOM 2086 O O . LYS B 1 100 ? -5.66 -16.359 -13.016 1 97.88 100 LYS B O 1
ATOM 2091 N N . LYS B 1 101 ? -7.52 -16.938 -14.047 1 97 101 LYS B N 1
ATOM 2092 C CA . LYS B 1 101 ? -7.129 -16.312 -15.305 1 97 101 LYS B CA 1
ATOM 2093 C C . LYS B 1 101 ? -6.84 -14.82 -15.102 1 97 101 LYS B C 1
ATOM 2095 O O . LYS B 1 101 ? -5.887 -14.289 -15.672 1 97 101 LYS B O 1
ATOM 2100 N N . ASN B 1 102 ? -7.691 -14.211 -14.234 1 96.81 102 ASN B N 1
ATOM 2101 C CA . ASN B 1 102 ? -7.59 -12.773 -14.008 1 96.81 102 ASN B CA 1
ATOM 2102 C C . ASN B 1 102 ? -6.387 -12.422 -13.133 1 96.81 102 ASN B C 1
ATOM 2104 O O . ASN B 1 102 ? -6.125 -11.25 -12.875 1 96.81 102 ASN B O 1
ATOM 2108 N N . ASP B 1 103 ? -5.68 -13.461 -12.734 1 98.31 103 ASP B N 1
ATOM 2109 C CA . ASP B 1 103 ? -4.445 -13.195 -12.008 1 98.31 103 ASP B CA 1
ATOM 2110 C C . ASP B 1 103 ? -3.311 -12.828 -12.961 1 98.31 103 ASP B C 1
ATOM 2112 O O . ASP B 1 103 ? -2.268 -12.328 -12.531 1 98.31 103 ASP B O 1
ATOM 2116 N N . SER B 1 104 ? -3.447 -13.07 -14.273 1 98.44 104 SER B N 1
ATOM 2117 C CA . SER B 1 104 ? -2.455 -12.648 -15.258 1 98.44 104 SER B CA 1
ATOM 2118 C C . SER B 1 104 ? -2.273 -11.133 -15.25 1 98.44 104 SER B C 1
ATOM 2120 O O . SER B 1 104 ? -3.252 -10.391 -15.18 1 98.44 104 SER B O 1
ATOM 2122 N N . GLY B 1 105 ? -0.965 -10.734 -15.367 1 98.38 105 GLY B N 1
ATOM 2123 C CA . GLY B 1 105 ? -0.674 -9.312 -15.375 1 98.38 105 GLY B CA 1
ATOM 2124 C C . GLY B 1 105 ? 0.663 -8.969 -14.75 1 98.38 105 GLY B C 1
ATOM 2125 O O . GLY B 1 105 ? 1.532 -9.836 -14.617 1 98.38 105 GLY B O 1
ATOM 2126 N N . VAL B 1 106 ? 0.865 -7.734 -14.414 1 98.44 106 VAL B N 1
ATOM 2127 C CA . VAL B 1 106 ? 2.139 -7.242 -13.898 1 98.44 106 VAL B CA 1
ATOM 2128 C C . VAL B 1 106 ? 2.074 -7.133 -12.375 1 98.44 106 VAL B C 1
ATOM 2130 O O . VAL B 1 106 ? 1.129 -6.562 -11.828 1 98.44 106 VAL B O 1
ATOM 2133 N N . TYR B 1 107 ? 3.006 -7.789 -11.758 1 98.62 107 TYR B N 1
ATOM 2134 C CA . TYR B 1 107 ? 3.242 -7.652 -10.32 1 98.62 107 TYR B CA 1
ATOM 2135 C C . TYR B 1 107 ? 4.516 -6.859 -10.055 1 98.62 107 TYR B C 1
ATOM 2137 O O . TYR B 1 107 ? 5.535 -7.062 -10.719 1 98.62 107 TYR B O 1
ATOM 2145 N N . ARG B 1 108 ? 4.461 -5.949 -9.086 1 97.88 108 ARG B N 1
ATOM 2146 C CA . ARG B 1 108 ? 5.617 -5.148 -8.703 1 97.88 108 ARG B CA 1
AT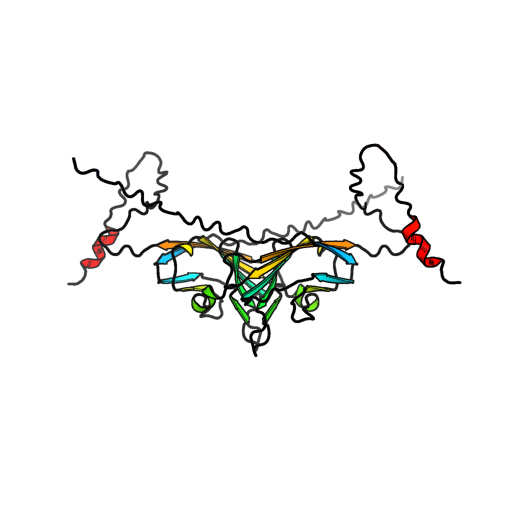OM 2147 C C . ARG B 1 108 ? 5.82 -5.16 -7.191 1 97.88 108 ARG B C 1
ATOM 2149 O O . ARG B 1 108 ? 4.855 -5.059 -6.43 1 97.88 108 ARG B O 1
ATOM 2156 N N . VAL B 1 109 ? 7.039 -5.402 -6.789 1 97.38 109 VAL B N 1
ATOM 2157 C CA . VAL B 1 109 ? 7.352 -5.258 -5.371 1 97.38 109 VAL B CA 1
ATOM 2158 C C . VAL B 1 109 ? 8.156 -3.982 -5.145 1 97.38 109 VAL B C 1
ATOM 2160 O O . VAL B 1 109 ? 9.047 -3.65 -5.938 1 97.38 109 VAL B O 1
ATOM 2163 N N . GLU B 1 110 ? 7.727 -3.199 -4.152 1 96.75 110 GLU B N 1
ATOM 2164 C CA . GLU B 1 110 ? 8.438 -2.018 -3.672 1 96.75 110 GLU B CA 1
ATOM 2165 C C . GLU B 1 110 ? 9.055 -2.266 -2.299 1 96.75 110 GLU B C 1
ATOM 2167 O O . GLU B 1 110 ? 8.344 -2.588 -1.342 1 96.75 110 GLU B O 1
ATOM 2172 N N . ILE B 1 111 ? 10.344 -2.137 -2.258 1 96.44 111 ILE B N 1
ATOM 2173 C CA . ILE B 1 111 ? 11.055 -2.311 -0.999 1 96.44 111 ILE B CA 1
ATOM 2174 C C . ILE B 1 111 ? 11.477 -0.947 -0.453 1 96.44 111 ILE B C 1
ATOM 2176 O O . ILE B 1 111 ? 12.312 -0.263 -1.048 1 96.44 111 ILE B O 1
ATOM 2180 N N . HIS B 1 112 ? 10.898 -0.569 0.701 1 96.25 112 HIS B N 1
ATOM 2181 C CA . HIS B 1 112 ? 11.188 0.714 1.326 1 96.25 112 HIS B CA 1
ATOM 2182 C C . HIS B 1 112 ? 12.227 0.561 2.438 1 96.25 112 HIS B C 1
ATOM 2184 O O . HIS B 1 112 ? 12.102 -0.327 3.285 1 96.25 112 HIS B O 1
ATOM 2190 N N . SER B 1 113 ? 13.203 1.361 2.348 1 94.31 113 SER B N 1
ATOM 2191 C CA . SER B 1 113 ? 14.281 1.361 3.332 1 94.31 113 SER B CA 1
ATOM 2192 C C . SER B 1 113 ? 14.609 2.777 3.793 1 94.31 113 SER B C 1
ATOM 2194 O O . SER B 1 113 ? 14.516 3.727 3.01 1 94.31 113 SER B O 1
ATOM 2196 N N . SER B 1 114 ? 15.062 2.854 5.043 1 92.81 114 SER B N 1
ATOM 2197 C CA . SER B 1 114 ? 15.406 4.16 5.594 1 92.81 114 SER B CA 1
ATOM 2198 C C . SER B 1 114 ? 16.656 4.73 4.926 1 92.81 114 SER B C 1
ATOM 2200 O O . SER B 1 114 ? 16.875 5.941 4.957 1 92.81 114 SER B O 1
ATOM 2202 N N . THR B 1 115 ? 17.406 3.906 4.34 1 90.62 115 THR B N 1
ATOM 2203 C CA . THR B 1 115 ? 18.672 4.344 3.768 1 90.62 115 THR B CA 1
ATOM 2204 C C . THR B 1 115 ? 18.484 4.82 2.33 1 90.62 115 THR B C 1
ATOM 2206 O O . THR B 1 115 ? 19.391 5.422 1.742 1 90.62 115 THR B O 1
ATOM 2209 N N . LEU B 1 116 ? 17.344 4.602 1.771 1 88.5 116 LEU B N 1
ATOM 2210 C CA . LEU B 1 116 ? 17.094 4.969 0.382 1 88.5 116 LEU B CA 1
ATOM 2211 C C . LEU B 1 116 ? 15.992 6.02 0.291 1 88.5 116 LEU B C 1
ATOM 2213 O O . LEU B 1 116 ? 15.016 5.961 1.037 1 88.5 116 LEU B O 1
ATOM 2217 N N . GLN B 1 117 ? 16.125 6.934 -0.571 1 86.81 117 GLN B N 1
ATOM 2218 C CA . GLN B 1 117 ? 15.078 7.93 -0.804 1 86.81 117 GLN B CA 1
ATOM 2219 C C . GLN B 1 117 ? 13.875 7.316 -1.519 1 86.81 117 GLN B C 1
ATOM 2221 O O . GLN B 1 117 ? 12.734 7.582 -1.158 1 86.81 117 GLN B O 1
ATOM 2226 N N . ASP B 1 118 ? 14.234 6.531 -2.549 1 91.69 118 ASP B N 1
ATOM 2227 C CA . ASP B 1 118 ? 13.211 5.844 -3.33 1 91.69 118 ASP B CA 1
ATOM 2228 C C . ASP B 1 118 ? 13.227 4.34 -3.051 1 91.69 118 ASP B C 1
ATOM 2230 O O . ASP B 1 118 ? 14.266 3.781 -2.697 1 91.69 118 ASP B O 1
ATOM 2234 N N . PRO B 1 119 ? 12.094 3.705 -3.211 1 94.5 119 PRO B N 1
ATOM 2235 C CA . PRO B 1 119 ? 12.086 2.256 -3 1 94.5 119 PRO B CA 1
ATOM 2236 C C . PRO B 1 119 ? 12.812 1.494 -4.105 1 94.5 119 PRO B C 1
ATOM 2238 O O . PRO B 1 119 ? 12.867 1.956 -5.25 1 94.5 119 PRO B O 1
ATOM 2241 N N . LEU B 1 120 ? 13.398 0.357 -3.711 1 93.69 120 LEU B N 1
ATOM 2242 C CA . LEU B 1 120 ? 13.812 -0.62 -4.711 1 93.69 120 LEU B CA 1
ATOM 2243 C C . LEU B 1 120 ? 12.609 -1.369 -5.273 1 93.69 120 LEU B C 1
ATOM 2245 O O . LEU B 1 120 ? 11.703 -1.746 -4.523 1 93.69 120 LEU B O 1
ATOM 2249 N N . THR B 1 121 ? 12.672 -1.57 -6.637 1 95 121 THR B N 1
ATOM 2250 C CA . THR B 1 121 ? 11.508 -2.229 -7.227 1 95 121 THR B CA 1
ATOM 2251 C C . THR B 1 121 ? 11.938 -3.408 -8.094 1 95 121 THR B C 1
ATOM 2253 O O . THR B 1 121 ? 13.031 -3.404 -8.656 1 95 121 THR B O 1
ATOM 2256 N N . GLN B 1 122 ? 11.18 -4.395 -8.094 1 96.12 122 GLN B N 1
ATOM 2257 C CA . GLN B 1 122 ? 11.266 -5.547 -8.984 1 96.12 122 GLN B CA 1
ATOM 2258 C C . GLN B 1 122 ? 9.906 -5.875 -9.594 1 96.12 122 GLN B C 1
ATOM 2260 O O . GLN B 1 122 ? 8.906 -5.945 -8.883 1 96.12 122 GLN B O 1
ATOM 2265 N N . GLU B 1 123 ? 9.859 -6.055 -10.969 1 97.88 123 GLU B N 1
ATOM 2266 C CA . GLU B 1 123 ? 8.602 -6.344 -11.648 1 97.88 123 GLU B CA 1
ATOM 2267 C C . GLU B 1 123 ? 8.578 -7.777 -12.172 1 97.88 123 GLU B C 1
ATOM 2269 O O . GLU B 1 123 ? 9.609 -8.312 -12.57 1 97.88 123 GLU B O 1
ATOM 2274 N N . TYR B 1 124 ? 7.383 -8.305 -12.141 1 98.56 124 TYR B N 1
ATOM 2275 C CA . TYR B 1 124 ? 7.082 -9.625 -12.672 1 98.56 124 TYR B CA 1
ATOM 2276 C C . TYR B 1 124 ? 5.891 -9.578 -13.617 1 98.56 124 TYR B C 1
ATOM 2278 O O . TYR B 1 124 ? 4.941 -8.82 -13.391 1 98.56 124 TYR B O 1
ATOM 2286 N N . GLU B 1 125 ? 5.977 -10.328 -14.672 1 98.69 125 GLU B N 1
ATOM 2287 C CA . GLU B 1 125 ? 4.793 -10.578 -15.492 1 98.69 125 GLU B CA 1
ATOM 2288 C C . GLU B 1 125 ? 4.316 -12.016 -15.344 1 98.69 125 GLU B C 1
ATOM 2290 O O . GLU B 1 125 ? 5.023 -12.953 -15.719 1 98.69 125 GLU B O 1
ATOM 2295 N N . LEU B 1 126 ? 3.145 -12.195 -14.82 1 98.75 126 LEU B N 1
ATOM 2296 C CA . LEU B 1 126 ? 2.549 -13.523 -14.68 1 98.75 126 LEU B CA 1
ATOM 2297 C C . LEU B 1 126 ? 1.564 -13.805 -15.812 1 98.75 126 LEU B C 1
ATOM 2299 O O . LEU B 1 126 ? 0.715 -12.961 -16.125 1 98.75 126 LEU B O 1
ATOM 2303 N N . ARG B 1 127 ? 1.697 -14.906 -16.453 1 98.12 127 ARG B N 1
ATOM 2304 C CA . ARG B 1 127 ? 0.7 -15.438 -17.375 1 98.12 127 ARG B CA 1
ATOM 2305 C C . ARG B 1 127 ? 0.115 -16.75 -16.859 1 98.12 127 ARG B C 1
ATOM 2307 O O . ARG B 1 127 ? 0.854 -17.688 -16.547 1 98.12 127 ARG B O 1
ATOM 2314 N N . VAL B 1 128 ? -1.21 -16.781 -16.719 1 97.88 128 VAL B N 1
ATOM 2315 C CA . VAL B 1 128 ? -1.897 -17.969 -16.219 1 97.88 128 VAL B CA 1
ATOM 2316 C C . VAL B 1 128 ? -2.566 -18.703 -17.391 1 97.88 128 VAL B C 1
ATOM 2318 O O . VAL B 1 128 ? -3.32 -18.094 -18.156 1 97.88 128 VAL B O 1
ATOM 2321 N N . TYR B 1 129 ? -2.287 -20.016 -17.5 1 94.06 129 TYR B N 1
ATOM 2322 C CA . TYR B 1 129 ? -2.844 -20.797 -18.609 1 94.06 129 TYR B CA 1
ATOM 2323 C C . TYR B 1 129 ? -3.699 -21.938 -18.078 1 94.06 129 TYR B C 1
ATOM 2325 O O . TYR B 1 129 ? -3.477 -22.438 -16.969 1 94.06 129 TYR B O 1
ATOM 2333 N N . GLU B 1 130 ? -4.691 -22.172 -18.844 1 88.31 130 GLU B N 1
ATOM 2334 C CA . GLU B 1 130 ? -5.492 -23.359 -18.562 1 88.31 130 GLU B CA 1
ATOM 2335 C C . GLU B 1 130 ? -4.762 -24.625 -18.984 1 88.31 130 GLU B C 1
ATOM 2337 O O . GLU B 1 130 ? -4.043 -24.625 -20 1 88.31 130 GLU B O 1
ATOM 2342 N N . HIS B 1 131 ? -4.391 -25.484 -17.953 1 68.75 131 HIS B N 1
ATOM 2343 C CA . HIS B 1 131 ? -3.783 -26.766 -18.312 1 68.75 131 HIS B CA 1
ATOM 2344 C C . HIS B 1 131 ? -4.508 -27.406 -19.5 1 68.75 131 HIS B C 1
ATOM 2346 O O . HIS B 1 131 ? -5.73 -27.562 -19.469 1 68.75 131 HIS B O 1
ATOM 2352 N N . CYS B 1 132 ? -4.043 -26.984 -20.656 1 54.53 132 CYS B N 1
ATOM 2353 C CA . CYS B 1 132 ? -4.578 -27.781 -21.734 1 54.53 132 CYS B CA 1
ATOM 2354 C C . CYS B 1 132 ? -4.414 -29.266 -21.453 1 54.53 132 CYS B C 1
ATOM 2356 O O . CYS B 1 132 ? -3.295 -29.75 -21.234 1 54.53 132 CYS B O 1
ATOM 2358 N N . THR B 1 133 ? -5.164 -29.844 -20.656 1 48 133 THR B N 1
ATOM 2359 C CA . THR B 1 133 ? -5.086 -31.297 -20.812 1 48 133 THR B CA 1
ATOM 2360 C C . THR B 1 133 ? -4.777 -31.672 -22.266 1 48 133 THR B C 1
ATOM 2362 O O . THR B 1 133 ? -5.055 -30.891 -23.188 1 48 133 THR B O 1
ATOM 2365 N N . ARG B 1 134 ? -4.102 -32.75 -22.703 1 47.5 134 ARG B N 1
ATOM 2366 C CA . ARG B 1 134 ? -3.623 -33.25 -23.984 1 47.5 134 ARG B CA 1
ATOM 2367 C C . ARG B 1 134 ? -4.469 -32.719 -25.125 1 47.5 134 ARG B C 1
ATOM 2369 O O . ARG B 1 134 ? -3.945 -32.406 -26.203 1 47.5 134 ARG B O 1
ATOM 2376 N N . GLY B 1 135 ? -5.652 -33.281 -25.484 1 46.47 135 GLY B N 1
ATOM 2377 C CA . GLY B 1 135 ? -6.266 -33.281 -26.797 1 46.47 135 GLY B CA 1
ATOM 2378 C C . GLY B 1 135 ? -6.742 -31.922 -27.25 1 46.47 135 GLY B C 1
ATOM 2379 O O . GLY B 1 135 ? -6.617 -31.578 -28.422 1 46.47 135 GLY B O 1
ATOM 2380 N N . LYS B 1 136 ? -7.578 -31.188 -26.656 1 41.84 136 LYS B N 1
ATOM 2381 C CA . LYS B 1 136 ? -8.172 -29.969 -27.172 1 41.84 136 LYS B CA 1
ATOM 2382 C C . LYS B 1 136 ? -7.359 -28.734 -26.766 1 41.84 136 LYS B C 1
ATOM 2384 O O . LYS B 1 136 ? -7.605 -28.156 -25.703 1 41.84 136 LYS B O 1
ATOM 2389 N N . CYS B 1 137 ? -6.07 -28.719 -26.75 1 40.78 137 CYS B N 1
ATOM 2390 C CA . CYS B 1 137 ? -5.242 -27.562 -26.438 1 40.78 137 CYS B CA 1
ATOM 2391 C C . CYS B 1 137 ? -5.668 -26.344 -27.266 1 40.78 137 CYS B C 1
ATOM 2393 O O . CYS B 1 137 ? -5.645 -26.391 -28.5 1 40.78 137 CYS B O 1
ATOM 2395 N N . SER B 1 138 ? -6.516 -25.531 -26.891 1 39.28 138 SER B N 1
ATOM 2396 C CA . SER B 1 138 ? -6.723 -24.281 -27.609 1 39.28 138 SER B CA 1
ATOM 2397 C C . SER B 1 138 ? -5.395 -23.625 -27.969 1 39.28 138 SER B C 1
ATOM 2399 O O . SER B 1 138 ? -4.418 -23.75 -27.219 1 39.28 138 SER B O 1
ATOM 2401 N N . LYS B 1 139 ? -5.109 -23.125 -29.188 1 38.31 139 LYS B N 1
ATOM 2402 C CA . LYS B 1 139 ? -4.141 -22.359 -29.969 1 38.31 139 LYS B CA 1
ATOM 2403 C C . LYS B 1 139 ? -3.613 -21.172 -29.172 1 38.31 139 LYS B C 1
ATOM 2405 O O . LYS B 1 139 ? -4.176 -20.078 -29.234 1 38.31 139 LYS B O 1
ATOM 2410 N N . TYR B 1 140 ? -3.545 -21.047 -27.953 1 37.44 140 TYR B N 1
ATOM 2411 C CA . TYR B 1 140 ? -2.857 -19.797 -27.625 1 37.44 140 TYR B CA 1
ATOM 2412 C C . TYR B 1 140 ? -1.508 -19.734 -28.328 1 37.44 140 TYR B C 1
ATOM 2414 O O . TYR B 1 140 ? -0.693 -20.641 -28.219 1 37.44 140 TYR B O 1
ATOM 2422 N N . THR B 1 141 ? -1.403 -18.969 -29.516 1 34.22 141 THR B N 1
ATOM 2423 C CA . THR B 1 141 ? -0.384 -18.469 -30.422 1 34.22 141 THR B CA 1
ATOM 2424 C C . THR B 1 141 ? 0.849 -18 -29.672 1 34.22 141 THR B C 1
ATOM 2426 O O . THR B 1 141 ? 0.775 -17.047 -28.891 1 34.22 141 THR B O 1
ATOM 2429 N N . LEU B 1 142 ? 1.652 -18.828 -29.047 1 34.78 142 LEU B N 1
ATOM 2430 C CA . LEU B 1 142 ? 3.02 -18.344 -28.859 1 34.78 142 LEU B CA 1
ATOM 2431 C C . LEU B 1 142 ? 3.455 -17.438 -30 1 34.78 142 LEU B C 1
ATOM 2433 O O . LEU B 1 142 ? 3.441 -17.859 -31.156 1 34.78 142 LEU B O 1
ATOM 2437 N N . PHE B 1 143 ? 3.008 -16.188 -30.016 1 32.91 143 PHE B N 1
ATOM 2438 C CA . PHE B 1 143 ? 3.588 -15.219 -30.938 1 32.91 143 PHE B CA 1
ATOM 2439 C C . PHE B 1 143 ? 5.098 -15.414 -31.031 1 32.91 143 PHE B C 1
ATOM 2441 O O . PHE B 1 143 ? 5.809 -15.32 -30.031 1 32.91 143 PHE B O 1
ATOM 2448 N N . HIS B 1 144 ? 5.562 -16.328 -31.875 1 31.62 144 HIS B N 1
ATOM 2449 C CA . HIS B 1 144 ? 6.895 -16.359 -32.469 1 31.62 144 HIS B CA 1
ATOM 2450 C C . HIS B 1 144 ? 7.332 -14.969 -32.906 1 31.62 144 HIS B C 1
ATOM 2452 O O . HIS B 1 144 ? 6.73 -14.375 -33.812 1 31.62 144 HIS B O 1
ATOM 2458 N N . CYS B 1 145 ? 7.781 -14.062 -32.094 1 30.06 145 CYS B N 1
ATOM 2459 C CA . CYS B 1 145 ? 8.539 -12.922 -32.594 1 30.06 145 CYS B CA 1
ATOM 2460 C C . CYS B 1 145 ? 9.602 -13.367 -33.562 1 30.06 145 CYS B C 1
ATOM 2462 O O . CYS B 1 145 ? 10.695 -13.781 -33.188 1 30.06 145 CYS B O 1
ATOM 2464 N N . ALA B 1 146 ? 9.227 -14.312 -34.531 1 32.5 146 ALA B N 1
ATOM 2465 C CA . ALA B 1 146 ? 10.148 -14.664 -35.594 1 32.5 146 ALA B CA 1
ATOM 2466 C C . ALA B 1 146 ? 10.57 -13.43 -36.406 1 32.5 146 ALA B C 1
ATOM 2468 O O . ALA B 1 146 ? 10.195 -13.273 -37.562 1 32.5 146 ALA B O 1
ATOM 2469 N N . ASN B 1 147 ? 10.781 -12.258 -35.875 1 32.75 147 ASN B N 1
ATOM 2470 C CA . ASN B 1 147 ? 11.398 -11.375 -36.875 1 32.75 147 ASN B CA 1
ATOM 2471 C C . ASN B 1 147 ? 12.703 -11.961 -37.406 1 32.75 147 ASN B C 1
ATOM 2473 O O . ASN B 1 147 ? 13.781 -11.633 -36.906 1 32.75 147 ASN B O 1
ATOM 2477 N N . THR B 1 148 ? 12.805 -13.352 -37.5 1 29.86 148 THR B N 1
ATOM 2478 C CA . THR B 1 148 ? 14.031 -13.68 -38.219 1 29.86 148 THR B CA 1
ATOM 2479 C C . THR B 1 148 ? 14.055 -13.008 -39.594 1 29.86 148 THR B C 1
ATOM 2481 O O . THR B 1 148 ? 13 -12.797 -40.188 1 29.86 148 THR B O 1
ATOM 2484 N N . PRO B 1 149 ? 15.062 -12.258 -39.906 1 33.72 149 PRO B N 1
ATOM 2485 C CA . PRO B 1 149 ? 15.211 -11.984 -41.312 1 33.72 149 PRO B CA 1
ATOM 2486 C C . PRO B 1 149 ? 14.938 -13.211 -42.188 1 33.72 149 PRO B C 1
ATOM 2488 O O . PRO B 1 149 ? 14.969 -14.336 -41.688 1 33.72 149 PRO B O 1
ATOM 2491 N N . LYS B 1 150 ? 14.516 -13.211 -43.5 1 33.22 150 LYS B N 1
ATOM 2492 C CA . LYS B 1 150 ? 14.273 -14.164 -44.594 1 33.22 150 LYS B CA 1
ATOM 2493 C C . LYS B 1 150 ? 15.219 -15.352 -44.5 1 33.22 150 LYS B C 1
ATOM 2495 O O . LYS B 1 150 ? 15.219 -16.219 -45.375 1 33.22 150 LYS B O 1
ATOM 2500 N N . GLY B 1 151 ? 16.391 -15.359 -43.875 1 33.44 151 GLY B N 1
ATOM 2501 C CA . GLY B 1 151 ? 17.141 -16.547 -44.281 1 33.44 151 GLY B CA 1
ATOM 2502 C C . GLY B 1 151 ? 16.547 -17.828 -43.75 1 33.44 151 GLY B C 1
ATOM 2503 O O . GLY B 1 151 ? 15.328 -18 -43.75 1 33.44 151 GLY B O 1
ATOM 2504 N N . GLY B 1 152 ? 17.188 -18.688 -42.812 1 31.05 152 GLY B N 1
ATOM 2505 C CA . GLY B 1 152 ? 17.141 -20.125 -42.594 1 31.05 152 GLY B CA 1
ATOM 2506 C C . GLY B 1 152 ? 15.953 -20.547 -41.75 1 31.05 152 GLY B C 1
ATOM 2507 O O . GLY B 1 152 ? 15.562 -19.844 -40.812 1 31.05 152 GLY B O 1
ATOM 2508 N N . GLU B 1 153 ? 14.844 -21.203 -42.25 1 34.41 153 GLU B N 1
ATOM 2509 C CA . GLU B 1 153 ? 13.664 -21.922 -41.781 1 34.41 153 GLU B CA 1
ATOM 2510 C C . GLU B 1 153 ? 13.992 -22.781 -40.562 1 34.41 153 GLU B C 1
ATOM 2512 O O . GLU B 1 153 ? 14.672 -23.812 -40.719 1 34.41 153 GLU B O 1
ATOM 2517 N N . ILE B 1 154 ? 14.555 -22.297 -39.469 1 31.77 154 ILE B N 1
ATOM 2518 C CA . ILE B 1 154 ? 14.75 -23.375 -38.531 1 31.77 154 ILE B CA 1
ATOM 2519 C C . ILE B 1 154 ? 13.398 -23.844 -38 1 31.77 154 ILE B C 1
ATOM 2521 O O . ILE B 1 154 ? 12.625 -23.047 -37.438 1 31.77 154 ILE B O 1
ATOM 2525 N N . PRO B 1 155 ? 12.805 -25.062 -38.438 1 33.12 155 PRO B N 1
ATOM 2526 C CA . PRO B 1 155 ? 11.594 -25.75 -37.969 1 33.12 155 PRO B CA 1
ATOM 2527 C C . PRO B 1 155 ? 11.594 -26 -36.469 1 33.12 155 PRO B C 1
ATOM 2529 O O . PRO B 1 155 ? 12.562 -26.531 -35.906 1 33.12 155 PRO B O 1
ATOM 2532 N N . LEU B 1 156 ? 11.125 -25.156 -35.719 1 32.12 156 LEU B N 1
ATOM 2533 C CA . LEU B 1 156 ? 10.961 -25.531 -34.312 1 32.12 156 LEU B CA 1
ATOM 2534 C C . LEU B 1 156 ? 10.125 -26.812 -34.188 1 32.12 156 LEU B C 1
ATOM 2536 O O . LEU B 1 156 ? 8.984 -26.859 -34.656 1 32.12 156 LEU B O 1
ATOM 2540 N N . THR B 1 157 ? 10.719 -28.062 -34.406 1 30.84 157 THR B N 1
ATOM 2541 C CA . THR B 1 157 ? 10.188 -29.422 -34.281 1 30.84 157 THR B CA 1
ATOM 2542 C C . THR B 1 157 ? 9.422 -29.578 -32.969 1 30.84 157 THR B C 1
ATOM 2544 O O . THR B 1 157 ? 9.883 -29.141 -31.906 1 30.84 157 THR B O 1
ATOM 2547 N N . ALA B 1 158 ? 8.148 -29.812 -33.062 1 34.69 158 ALA B N 1
ATOM 2548 C CA . ALA B 1 158 ? 7.148 -30.344 -32.125 1 34.69 158 ALA B CA 1
ATOM 2549 C C . ALA B 1 158 ? 7.727 -31.484 -31.281 1 34.69 158 ALA B C 1
ATOM 2551 O O . ALA B 1 158 ? 7.004 -32.125 -30.516 1 34.69 158 ALA B O 1
ATOM 2552 N N . HIS B 1 159 ? 8.984 -31.938 -31.531 1 32.75 159 HIS B N 1
ATOM 2553 C CA . HIS B 1 159 ? 9.523 -33.125 -30.875 1 32.75 159 HIS B CA 1
ATOM 2554 C C . HIS B 1 159 ? 9.586 -32.938 -29.359 1 32.75 159 HIS B C 1
ATOM 2556 O O . HIS B 1 159 ? 9.938 -33.875 -28.641 1 32.75 159 HIS B O 1
ATOM 2562 N N . VAL B 1 160 ? 9.477 -31.766 -28.859 1 33.28 160 VAL B N 1
ATOM 2563 C CA . VAL B 1 160 ? 9.805 -31.797 -27.438 1 33.28 160 VAL B CA 1
ATOM 2564 C C . VAL B 1 160 ? 8.633 -32.375 -26.641 1 33.28 160 VAL B C 1
ATOM 2566 O O . VAL B 1 160 ? 8.812 -32.844 -25.516 1 33.28 160 VAL B O 1
ATOM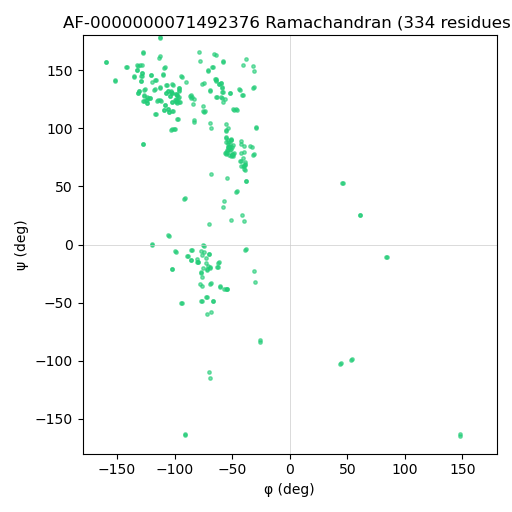 2569 N N . ALA B 1 161 ? 7.379 -32.344 -27.109 1 33.59 161 ALA B N 1
ATOM 2570 C CA . ALA B 1 161 ? 6.355 -32.844 -26.203 1 33.59 161 ALA B CA 1
ATOM 2571 C C . ALA B 1 161 ? 6.348 -34.375 -26.188 1 33.59 161 ALA B C 1
ATOM 2573 O O . ALA B 1 161 ? 5.934 -34.969 -25.203 1 33.59 161 ALA B O 1
ATOM 2574 N N . ARG B 1 162 ? 6.625 -35.031 -27.266 1 31.98 162 ARG B N 1
ATOM 2575 C CA . ARG B 1 162 ? 6.32 -36.469 -27.328 1 31.98 162 ARG B CA 1
ATOM 2576 C C . ARG B 1 162 ? 7.348 -37.281 -26.547 1 31.98 162 ARG B C 1
ATOM 2578 O O . ARG B 1 162 ? 7.191 -38.469 -26.375 1 31.98 162 ARG B O 1
ATOM 2585 N N . HIS B 1 163 ? 8.531 -36.781 -26.359 1 32.5 163 HIS B N 1
ATOM 2586 C CA . HIS B 1 163 ? 9.523 -37.781 -26.031 1 32.5 163 HIS B CA 1
ATOM 2587 C C . HIS B 1 163 ? 9.344 -38.312 -24.609 1 32.5 163 HIS B C 1
ATOM 2589 O O . HIS B 1 163 ? 10.141 -39.125 -24.141 1 32.5 163 HIS B O 1
ATOM 2595 N N . THR B 1 164 ? 8.484 -37.625 -23.828 1 31.08 164 THR B N 1
ATOM 2596 C CA . THR B 1 164 ? 8.672 -38.156 -22.484 1 31.08 164 THR B CA 1
ATOM 2597 C C . THR B 1 164 ? 7.918 -39.469 -22.297 1 31.08 164 THR B C 1
ATOM 2599 O O . THR B 1 164 ? 7.902 -40.031 -21.203 1 31.08 164 THR B O 1
ATOM 2602 N N . LYS B 1 165 ? 6.996 -39.844 -23.25 1 32.38 165 LYS B N 1
ATOM 2603 C CA . LYS B 1 165 ? 6.367 -41.125 -22.875 1 32.38 165 LYS B CA 1
ATOM 2604 C C . LYS B 1 165 ? 7.355 -42.281 -22.969 1 32.38 165 LYS B C 1
ATOM 2606 O O . LYS B 1 165 ? 7.074 -43.375 -22.484 1 32.38 165 LYS B O 1
ATOM 2611 N N . GLU B 1 166 ? 8.297 -42.219 -23.938 1 33.53 166 GLU B N 1
ATOM 2612 C CA . GLU B 1 166 ? 8.812 -43.531 -24.312 1 33.53 166 GLU B CA 1
ATOM 2613 C C . GLU B 1 166 ? 9.719 -44.094 -23.219 1 33.53 166 GLU B C 1
ATOM 2615 O O . GLU B 1 166 ? 10.258 -45.188 -23.344 1 33.53 166 GLU B O 1
ATOM 2620 N N . ILE B 1 167 ? 10.172 -43.25 -22.281 1 28.11 167 ILE B N 1
ATOM 2621 C CA . ILE B 1 167 ? 11.336 -43.938 -21.75 1 28.11 167 ILE B CA 1
ATOM 2622 C C . ILE B 1 167 ? 10.883 -45.062 -20.812 1 28.11 167 ILE B C 1
ATOM 2624 O O . ILE B 1 167 ? 11.672 -45.562 -20.016 1 28.11 167 ILE B O 1
ATOM 2628 N N . TYR B 1 168 ? 9.562 -45.219 -20.5 1 26.66 168 TYR B N 1
ATOM 2629 C CA . TYR B 1 168 ? 9.523 -46.406 -19.625 1 26.66 168 TYR B CA 1
ATOM 2630 C C . TYR B 1 168 ? 9.695 -47.688 -20.422 1 26.66 168 TYR B C 1
ATOM 2632 O O . TYR B 1 168 ? 9.219 -47.781 -21.547 1 26.66 168 TYR B O 1
ATOM 2640 N N . PRO B 1 169 ? 10.875 -48.531 -20.078 1 28.2 169 PRO B N 1
ATOM 2641 C CA . PRO B 1 169 ? 11.023 -49.875 -20.625 1 28.2 169 PRO B CA 1
ATOM 2642 C C . PRO B 1 169 ? 9.711 -50.688 -20.594 1 28.2 169 PRO B C 1
ATOM 2644 O O . PRO B 1 169 ? 8.852 -50.406 -19.75 1 28.2 169 PRO B O 1
#

pLDDT: mean 75.05, std 27.3, range [26.22, 98.88]